Protein AF-A0AAW1DNH7-F1 (afdb_monomer_lite)

Sequence (299 aa):
MTDCNPEQDSIYITYQDCNNLYGHTMSQPSPYSDFQWLPVENFDLNSIFKDGEVGWTLNVDIDYPTHLHTLHNHFPFLPENIKINNNNKLGPHLDNRKNYIVHYTHIRQALRHGLILTKLNRILQFRQSCWLKPYIDLNTNLRTRAANDFERDLYKLYNNAVYGKTMENLRKRINLKLVSCPKKIEKLVARTEFTDRVIHAENLCAVHLAKRKILLNKPMYVGMSILDLSKVTMYSYHYEVMLPMFGHDRLTLAYIDTDSFIYKILTDDLYKDMVSVLDKLDTSNYPTDHILIQKTKKL

Foldseek 3Di:
DPPDDPVDFDKDKDKDFFDLLLLVLLQAWFFDFDKDWDDPPPDDLVPDDRQDQKWKKFFFKKAQDPVCCLVCVQPAAQFDFDQDPNDTDRDHDRGIDHRRIATSLRVVVNVVSPIDTPDTDIMIMGGIDSVSNVVSVVLVVQLVV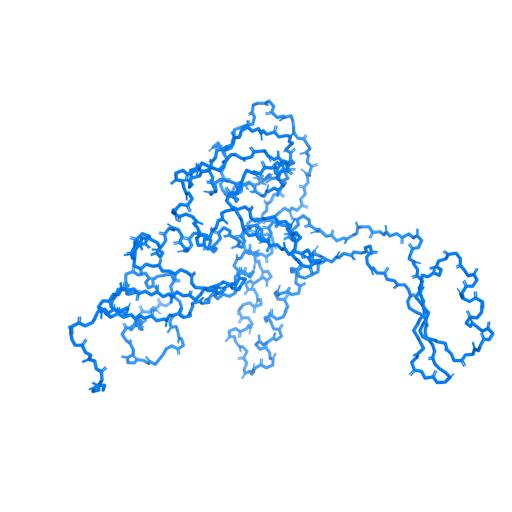DPDPVSVVVSSCVSVVLLVQLQDDQQPDWDKDKFQDPVVVVVLCPDPQFDDKDAPDPRIIITTGGDPDTDPPHNNSRSRSSLSSSVVVVCCCVPVPVCVLQHSVFWHFPDDDSRMTIIIGRDPDPQVSCCVVLVVDDCVPPDPPRPSDDPDDDD

Structure (mmCIF, N/CA/C/O backbone):
data_AF-A0AAW1DNH7-F1
#
_entry.id   AF-A0AAW1DNH7-F1
#
loop_
_atom_site.group_PDB
_atom_site.id
_atom_site.type_symbol
_atom_site.label_atom_id
_atom_site.label_alt_id
_atom_site.label_comp_id
_atom_site.label_asym_id
_atom_site.label_entity_id
_atom_site.label_seq_id
_atom_site.pdbx_PDB_ins_code
_atom_site.Cartn_x
_atom_site.Cartn_y
_atom_site.Cartn_z
_atom_site.occupancy
_atom_site.B_iso_or_equiv
_atom_site.auth_seq_id
_atom_site.auth_comp_id
_atom_site.auth_asym_id
_atom_site.auth_atom_id
_atom_site.pdbx_PDB_model_num
ATOM 1 N N . MET A 1 1 ? 36.268 -19.545 -4.758 1.00 45.72 1 MET A N 1
ATOM 2 C CA . MET A 1 1 ? 35.043 -20.149 -5.319 1.00 45.72 1 MET A CA 1
ATOM 3 C C . MET A 1 1 ? 35.486 -21.195 -6.326 1.00 45.72 1 MET A C 1
ATOM 5 O O . MET A 1 1 ? 35.918 -20.821 -7.404 1.00 45.72 1 MET A O 1
ATOM 9 N N . THR A 1 2 ? 35.511 -22.467 -5.935 1.00 46.22 2 THR A N 1
ATOM 10 C CA . THR A 1 2 ? 36.013 -23.591 -6.757 1.00 46.22 2 THR A CA 1
ATOM 11 C C . THR A 1 2 ? 34.905 -24.532 -7.238 1.00 46.22 2 THR A C 1
ATOM 13 O O . THR A 1 2 ? 35.208 -25.508 -7.907 1.00 46.22 2 THR A O 1
ATOM 16 N N . ASP A 1 3 ? 33.637 -24.194 -6.981 1.00 56.50 3 ASP A N 1
ATOM 17 C CA . ASP A 1 3 ? 32.469 -25.021 -7.323 1.00 56.50 3 ASP A CA 1
ATOM 18 C C . ASP A 1 3 ? 31.560 -24.351 -8.374 1.00 56.50 3 ASP A C 1
ATOM 20 O O . ASP A 1 3 ? 30.342 -24.505 -8.342 1.00 56.50 3 ASP A O 1
ATOM 24 N N . CYS A 1 4 ? 32.122 -23.547 -9.286 1.00 59.31 4 CYS A N 1
ATOM 25 C CA . CYS A 1 4 ? 31.358 -22.991 -10.406 1.00 59.31 4 CYS A CA 1
ATOM 26 C C . CYS A 1 4 ? 31.445 -23.957 -11.592 1.00 59.31 4 CYS A C 1
ATOM 28 O O . CYS A 1 4 ? 32.535 -24.162 -12.127 1.00 59.31 4 CYS A O 1
ATOM 30 N N . ASN A 1 5 ? 30.320 -24.564 -11.976 1.00 67.62 5 ASN A N 1
ATOM 31 C CA . ASN A 1 5 ? 30.225 -25.339 -13.208 1.00 67.62 5 ASN A CA 1
ATOM 32 C C . ASN A 1 5 ? 29.990 -24.369 -14.382 1.00 67.62 5 ASN A C 1
ATOM 34 O O . ASN A 1 5 ? 28.895 -23.819 -14.473 1.00 67.62 5 ASN A O 1
ATOM 38 N N . PRO A 1 6 ? 30.967 -24.162 -15.282 1.00 65.56 6 PRO A N 1
ATOM 39 C CA . PRO A 1 6 ? 30.852 -23.195 -16.374 1.00 65.56 6 PRO A CA 1
ATOM 40 C C . PRO A 1 6 ? 29.809 -23.573 -17.440 1.00 65.56 6 PRO A C 1
ATOM 42 O O . PRO A 1 6 ? 29.515 -22.752 -18.301 1.00 65.56 6 PRO A O 1
ATOM 45 N N . GLU A 1 7 ? 29.253 -24.790 -17.404 1.00 68.12 7 GLU A N 1
ATOM 46 C CA . GLU A 1 7 ? 28.172 -25.225 -18.303 1.00 68.12 7 GLU A CA 1
ATOM 47 C C . GLU A 1 7 ? 26.765 -24.962 -17.742 1.00 68.12 7 GLU A C 1
ATOM 49 O O . GLU A 1 7 ? 25.774 -25.215 -18.427 1.00 68.12 7 GLU A O 1
ATOM 54 N N . GLN A 1 8 ? 26.652 -24.488 -16.496 1.00 71.38 8 GLN A N 1
ATOM 55 C CA . GLN A 1 8 ? 25.372 -24.149 -15.883 1.00 71.38 8 GLN A CA 1
ATOM 56 C C . GLN A 1 8 ? 25.175 -22.639 -15.812 1.00 71.38 8 GLN A C 1
ATOM 58 O O . GLN A 1 8 ? 26.043 -21.891 -15.374 1.00 71.38 8 GLN A O 1
ATOM 63 N N . ASP A 1 9 ? 23.974 -22.233 -16.198 1.00 78.31 9 ASP A N 1
ATOM 64 C CA . ASP A 1 9 ? 23.429 -20.896 -16.030 1.00 78.31 9 ASP A CA 1
ATOM 65 C C . ASP A 1 9 ? 23.633 -20.357 -14.598 1.00 78.31 9 ASP A C 1
ATOM 67 O O . ASP A 1 9 ? 23.220 -20.979 -13.612 1.00 78.31 9 ASP A O 1
ATOM 71 N N . SER A 1 10 ? 24.240 -19.172 -14.480 1.00 86.62 10 SER A N 1
ATOM 72 C CA . SER A 1 10 ? 24.480 -18.501 -13.198 1.00 86.62 10 SER A CA 1
ATOM 73 C C . SER A 1 10 ? 23.177 -17.973 -12.591 1.00 86.62 10 SER A C 1
ATOM 75 O O . SER A 1 10 ? 22.502 -17.105 -13.148 1.00 86.62 10 SER A O 1
ATOM 77 N N . ILE A 1 11 ? 22.817 -18.481 -11.410 1.00 91.50 11 ILE A N 1
ATOM 78 C CA . ILE A 1 11 ? 21.597 -18.096 -10.692 1.00 91.50 11 ILE A CA 1
ATOM 79 C C . ILE A 1 11 ? 21.962 -17.391 -9.389 1.00 91.50 11 ILE A C 1
ATOM 81 O O . ILE A 1 11 ? 22.652 -17.944 -8.534 1.00 91.50 11 ILE A O 1
ATOM 85 N N . TYR A 1 12 ? 21.391 -16.207 -9.192 1.00 93.81 12 TYR A N 1
ATOM 86 C CA . TYR A 1 12 ? 21.502 -15.434 -7.963 1.00 93.81 12 TYR A CA 1
ATOM 87 C C . TYR A 1 12 ? 20.164 -15.387 -7.232 1.00 93.81 12 TYR A C 1
ATOM 89 O O . TYR A 1 12 ? 19.110 -15.225 -7.845 1.00 93.81 12 TYR A O 1
ATOM 97 N N . ILE A 1 13 ? 20.204 -15.482 -5.903 1.00 94.12 13 ILE A N 1
ATOM 98 C CA . ILE A 1 13 ? 19.064 -15.161 -5.041 1.00 94.12 13 ILE A CA 1
ATOM 99 C C . ILE A 1 13 ? 19.428 -13.904 -4.262 1.00 94.12 13 ILE A C 1
ATOM 101 O O . ILE A 1 13 ? 20.451 -13.870 -3.581 1.00 94.12 13 ILE A O 1
ATOM 105 N N . THR A 1 14 ? 18.606 -12.865 -4.372 1.00 92.94 14 THR A N 1
ATOM 106 C CA . THR A 1 14 ? 18.854 -11.568 -3.737 1.00 92.94 14 THR A CA 1
ATOM 107 C C . THR A 1 14 ? 17.660 -11.133 -2.899 1.00 92.94 14 THR A C 1
ATOM 109 O O . THR A 1 14 ? 16.509 -11.250 -3.323 1.00 92.94 14 THR A O 1
ATOM 112 N N . TYR A 1 15 ? 17.956 -10.647 -1.695 1.00 93.50 15 TYR A N 1
ATOM 113 C CA . TYR A 1 15 ? 17.009 -9.988 -0.804 1.00 93.50 15 TYR A CA 1
ATOM 114 C C . TYR A 1 15 ? 17.172 -8.477 -0.959 1.00 93.50 15 TYR A C 1
ATOM 116 O O . TYR A 1 15 ? 18.276 -7.955 -0.792 1.00 93.50 15 TYR A O 1
ATOM 124 N N . GLN A 1 16 ? 16.086 -7.785 -1.286 1.00 92.25 16 GLN A N 1
ATOM 125 C CA . GLN A 1 16 ? 16.071 -6.338 -1.477 1.00 92.25 16 GLN A CA 1
ATOM 126 C C . GLN A 1 16 ? 14.961 -5.728 -0.629 1.00 92.25 16 GLN A C 1
ATOM 128 O O . GLN A 1 16 ? 13.813 -6.148 -0.727 1.00 92.25 16 GLN A O 1
ATOM 133 N N . ASP A 1 17 ? 15.312 -4.741 0.190 1.00 92.00 17 ASP A N 1
ATOM 134 C CA . ASP A 1 17 ? 14.433 -4.123 1.184 1.00 92.00 17 ASP A CA 1
ATOM 135 C C . ASP A 1 17 ? 14.326 -2.619 0.934 1.00 92.00 17 ASP A C 1
ATOM 137 O O . ASP A 1 17 ? 15.329 -1.942 0.688 1.00 92.00 17 ASP A O 1
ATOM 141 N N . CYS A 1 18 ? 13.107 -2.087 0.962 1.00 89.31 18 CYS A N 1
ATOM 142 C CA . CYS A 1 18 ? 12.870 -0.670 0.767 1.00 89.31 18 CYS A CA 1
ATOM 143 C C . CYS A 1 18 ? 13.151 0.102 2.059 1.00 89.31 18 CYS A C 1
ATOM 145 O O . CYS A 1 18 ? 12.374 0.079 3.018 1.00 89.31 18 CYS A O 1
ATOM 147 N N . ASN A 1 19 ? 14.221 0.895 2.045 1.00 84.56 19 ASN A N 1
ATOM 148 C CA . ASN A 1 19 ? 14.577 1.738 3.177 1.00 84.56 19 ASN A CA 1
ATOM 149 C C . ASN A 1 19 ? 13.453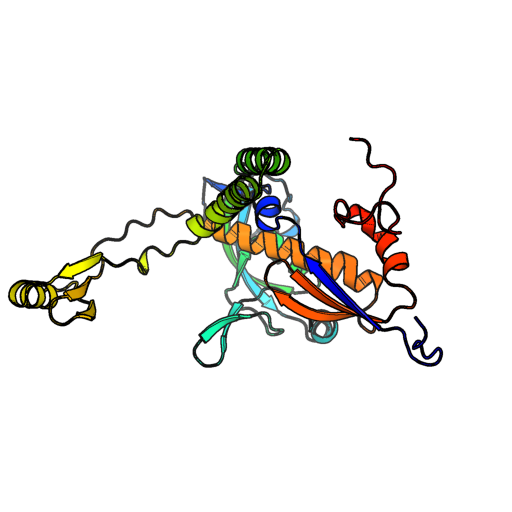 2.718 3.535 1.00 84.56 19 ASN A C 1
ATOM 151 O O . ASN A 1 19 ? 13.219 3.715 2.853 1.00 84.56 19 ASN A O 1
ATOM 155 N N . ASN A 1 20 ? 12.807 2.469 4.678 1.00 84.31 20 ASN A N 1
ATOM 156 C CA . ASN A 1 20 ? 11.779 3.339 5.250 1.00 84.31 20 ASN A CA 1
ATOM 157 C C . ASN A 1 20 ? 10.587 3.578 4.297 1.00 84.31 20 ASN A C 1
ATOM 159 O O . ASN A 1 20 ? 10.147 4.720 4.142 1.00 84.31 20 ASN A O 1
ATOM 163 N N . LEU A 1 21 ? 10.035 2.512 3.697 1.00 90.44 21 LEU A N 1
ATOM 164 C CA . LEU A 1 21 ? 8.910 2.579 2.749 1.00 90.44 21 LEU A CA 1
ATOM 165 C C . LEU A 1 21 ? 7.763 3.483 3.232 1.00 90.44 21 LEU A C 1
ATOM 167 O O . LEU A 1 21 ? 7.319 4.386 2.517 1.00 90.44 21 LEU A O 1
ATOM 171 N N . TYR A 1 22 ? 7.290 3.278 4.465 1.00 87.31 22 TYR A N 1
ATOM 172 C CA . TYR A 1 22 ? 6.206 4.088 5.023 1.00 87.31 22 TYR A CA 1
ATOM 173 C C . TYR A 1 22 ? 6.623 5.539 5.277 1.00 87.31 22 TYR A C 1
ATOM 175 O O . TYR A 1 22 ? 5.815 6.433 5.051 1.00 87.31 22 TYR A O 1
ATOM 183 N N . GLY A 1 23 ? 7.865 5.809 5.689 1.00 89.56 23 GLY A N 1
ATOM 184 C CA . GLY A 1 23 ? 8.377 7.178 5.811 1.00 89.56 23 GLY A CA 1
ATOM 185 C C . GLY A 1 23 ? 8.448 7.903 4.468 1.00 89.56 23 GLY A C 1
ATOM 186 O O . GLY A 1 23 ? 7.962 9.030 4.349 1.00 89.56 23 GLY A O 1
ATOM 187 N N . HIS A 1 24 ? 8.968 7.236 3.434 1.00 91.12 24 HIS A N 1
ATOM 188 C CA . HIS A 1 24 ? 8.950 7.760 2.069 1.00 91.12 24 HIS A CA 1
ATOM 189 C C . HIS A 1 24 ? 7.516 8.075 1.629 1.00 91.12 24 HIS A C 1
ATOM 191 O O . HIS A 1 24 ? 7.224 9.165 1.143 1.00 91.12 24 HIS A O 1
ATOM 197 N N . THR A 1 25 ? 6.599 7.146 1.882 1.00 93.00 25 THR A N 1
ATOM 198 C CA . THR A 1 25 ? 5.198 7.288 1.497 1.00 93.00 25 THR A CA 1
ATOM 199 C C . THR A 1 25 ? 4.481 8.406 2.255 1.00 93.00 25 THR A C 1
ATOM 201 O O . THR A 1 25 ? 3.753 9.192 1.661 1.00 93.00 25 THR A O 1
ATOM 204 N N . MET A 1 26 ? 4.718 8.534 3.560 1.00 94.50 26 MET A N 1
ATOM 205 C CA . MET A 1 26 ? 4.172 9.621 4.379 1.00 94.50 26 MET A CA 1
ATOM 206 C C . MET A 1 26 ? 4.743 10.991 3.998 1.00 94.50 26 MET A C 1
ATOM 208 O O . MET A 1 26 ? 4.159 12.011 4.343 1.00 94.50 26 MET A O 1
ATOM 212 N N . SER A 1 27 ? 5.859 11.044 3.271 1.00 94.44 27 SER A N 1
ATOM 213 C CA . SER A 1 27 ? 6.371 12.298 2.713 1.00 94.44 27 SER A CA 1
ATOM 214 C C . SER A 1 27 ? 5.643 12.747 1.438 1.00 94.44 27 SER A C 1
ATOM 216 O O . SER A 1 27 ? 5.883 13.862 0.977 1.00 94.44 27 SER A O 1
ATOM 218 N N . GLN A 1 28 ? 4.770 11.908 0.870 1.00 94.19 28 GLN A N 1
ATOM 219 C CA . GLN A 1 28 ? 3.955 12.229 -0.305 1.00 94.19 28 GLN A CA 1
ATOM 220 C C . GLN A 1 28 ? 2.647 12.948 0.090 1.00 94.19 28 GLN A C 1
ATOM 222 O O . GLN A 1 28 ? 2.239 12.885 1.259 1.00 94.19 28 GLN A O 1
ATOM 227 N N . PRO A 1 29 ? 1.961 13.623 -0.858 1.00 94.81 29 PRO A N 1
ATOM 228 C CA . PRO A 1 29 ? 0.686 14.274 -0.586 1.00 94.81 29 PRO A CA 1
ATOM 229 C C . PRO A 1 29 ? -0.329 13.314 0.036 1.00 94.81 29 PRO A C 1
ATOM 231 O O . PRO A 1 29 ? -0.625 12.257 -0.513 1.00 94.81 29 PRO A O 1
ATOM 234 N N . SER A 1 30 ? -0.853 13.690 1.201 1.00 94.19 30 SER A N 1
ATOM 235 C CA . SER A 1 30 ? -1.848 12.912 1.937 1.00 94.19 30 SER A CA 1
ATOM 236 C C . SER A 1 30 ? -3.112 13.740 2.180 1.00 94.19 30 SER A C 1
ATOM 238 O O . SER A 1 30 ? -3.005 14.942 2.445 1.00 94.19 30 SER A O 1
ATOM 240 N N . PRO A 1 31 ? -4.305 13.121 2.148 1.00 96.00 31 PRO A N 1
ATOM 241 C CA . PRO A 1 31 ? -5.576 13.797 2.414 1.00 96.00 31 PRO A CA 1
ATOM 242 C C . PRO A 1 31 ? -5.602 14.491 3.783 1.00 96.00 31 PRO A C 1
ATOM 244 O O . PRO A 1 31 ? -5.162 13.905 4.776 1.00 96.00 31 PRO A O 1
ATOM 247 N N . TYR A 1 32 ? -6.171 15.699 3.860 1.00 95.31 32 TYR A N 1
ATOM 248 C CA . TYR A 1 32 ? -6.332 16.423 5.130 1.00 95.31 32 TYR A CA 1
ATOM 249 C C . TYR A 1 32 ? -7.678 17.151 5.316 1.00 95.31 32 TYR A C 1
ATOM 251 O O . TYR A 1 32 ? -8.113 17.270 6.462 1.00 95.31 32 TYR A O 1
ATOM 259 N N . SER A 1 33 ? -8.366 17.605 4.258 1.00 96.31 33 SER A N 1
ATOM 260 C CA . SER A 1 33 ? -9.644 18.338 4.385 1.00 96.31 33 SER A CA 1
ATOM 261 C C . SER A 1 33 ? -10.540 18.255 3.142 1.00 96.31 33 SER A C 1
ATOM 263 O O . SER A 1 33 ? -10.191 17.618 2.149 1.00 96.31 33 SER A O 1
ATOM 265 N N . ASP A 1 34 ? -11.706 18.910 3.229 1.00 96.56 34 ASP A N 1
ATOM 266 C CA . ASP A 1 34 ? -12.630 19.214 2.125 1.00 96.56 34 ASP A CA 1
ATOM 267 C C . ASP A 1 34 ? -13.059 17.994 1.309 1.00 96.56 34 ASP A C 1
ATOM 269 O O . ASP A 1 34 ? -13.045 17.978 0.078 1.00 96.56 34 ASP A O 1
ATOM 273 N N . PHE A 1 35 ? -13.441 16.943 2.034 1.00 96.50 35 PHE A N 1
ATOM 274 C CA . PHE A 1 35 ? -13.966 15.721 1.447 1.00 96.50 35 PHE A CA 1
ATOM 275 C C . PHE A 1 35 ? -15.317 15.979 0.786 1.00 96.50 35 PHE A C 1
ATOM 277 O O . PHE A 1 35 ? -16.279 16.360 1.456 1.00 96.50 35 PHE A O 1
ATOM 284 N N . GLN A 1 36 ? -15.404 15.709 -0.511 1.00 96.19 36 GLN A N 1
ATOM 285 C CA . GLN A 1 36 ? -16.609 15.939 -1.294 1.00 96.19 36 GLN A CA 1
ATOM 286 C C . GLN A 1 36 ? -16.862 14.779 -2.256 1.00 96.19 36 GLN A C 1
ATOM 288 O O . GLN A 1 36 ? -15.973 14.349 -2.989 1.00 96.19 36 GLN A O 1
ATOM 293 N N . TRP A 1 37 ? -18.098 14.280 -2.269 1.00 96.94 37 TRP A N 1
ATOM 294 C CA . TRP A 1 37 ? -18.547 13.360 -3.311 1.00 96.94 37 TRP A CA 1
ATOM 295 C C . TRP A 1 37 ? -18.747 14.129 -4.612 1.00 96.94 37 TRP A C 1
ATOM 297 O O . TRP A 1 37 ? -19.434 15.152 -4.619 1.00 96.94 37 TRP A O 1
ATOM 307 N N . LEU A 1 38 ? -18.167 13.625 -5.697 1.00 94.38 38 LEU A N 1
ATOM 308 C CA . LEU A 1 38 ? -18.347 14.197 -7.026 1.00 94.38 38 LEU A CA 1
ATOM 309 C C . LEU A 1 38 ? -19.268 13.326 -7.889 1.00 94.38 38 LEU A C 1
ATOM 311 O O . LEU A 1 38 ? -19.274 12.099 -7.718 1.00 94.38 38 LEU A O 1
ATOM 315 N N . PRO A 1 39 ? -20.023 13.941 -8.818 1.00 93.31 39 PRO A N 1
ATOM 316 C CA . PRO A 1 39 ? -20.665 13.210 -9.903 1.00 93.31 39 PRO A CA 1
ATOM 317 C C . PRO A 1 39 ? -19.611 12.463 -10.726 1.00 93.31 39 PRO A C 1
ATOM 319 O O . PRO A 1 39 ? -18.480 12.927 -10.877 1.00 93.31 39 PRO A O 1
ATOM 322 N N . VAL A 1 40 ? -19.976 11.284 -11.228 1.00 92.25 40 VAL A N 1
ATOM 323 C CA . VAL A 1 40 ? -19.070 10.456 -12.042 1.00 92.25 40 VAL A CA 1
ATOM 324 C C . VAL A 1 40 ? -18.981 10.957 -13.479 1.00 92.25 40 VAL A C 1
ATOM 326 O O . VAL A 1 40 ? -17.994 10.696 -14.165 1.00 92.25 40 VAL A O 1
ATOM 329 N N . GLU A 1 41 ? -19.999 11.690 -13.929 1.00 85.31 41 GLU A N 1
ATOM 330 C CA . GLU A 1 41 ? -20.041 12.297 -15.247 1.00 85.31 41 GLU A CA 1
ATOM 331 C C . GLU A 1 41 ? -18.917 13.341 -15.377 1.00 85.31 41 GLU A C 1
ATOM 333 O O . GLU A 1 41 ? -18.827 14.275 -14.581 1.00 85.31 41 GLU A O 1
ATOM 338 N N . ASN A 1 42 ? -18.084 13.206 -16.415 1.00 74.19 42 ASN A N 1
ATOM 339 C CA . ASN A 1 42 ? -16.968 14.107 -16.757 1.00 74.19 42 ASN A CA 1
ATOM 340 C C . ASN A 1 42 ? -15.706 14.007 -15.882 1.00 74.19 42 ASN A C 1
ATOM 342 O O . ASN A 1 42 ? -14.836 14.873 -15.975 1.00 74.19 42 ASN A O 1
ATOM 346 N N . PHE A 1 43 ? -15.563 12.967 -15.059 1.00 86.50 43 PHE A N 1
ATOM 347 C CA . PHE A 1 43 ? -14.299 12.735 -14.364 1.00 86.50 43 PHE A CA 1
ATOM 348 C C . PHE A 1 43 ? -13.279 12.057 -15.283 1.00 86.50 43 PHE A C 1
ATOM 350 O O . PHE A 1 43 ? -13.442 10.892 -15.649 1.00 86.50 43 PHE A O 1
ATOM 357 N N . ASP A 1 44 ? -12.209 12.776 -15.619 1.00 83.81 44 ASP A N 1
ATOM 358 C CA . ASP A 1 44 ? -11.068 12.227 -16.347 1.00 83.81 44 ASP A CA 1
ATOM 359 C C . ASP A 1 44 ? -9.898 11.951 -15.393 1.00 83.81 44 ASP A C 1
ATOM 361 O O . ASP A 1 44 ? -9.352 12.842 -14.743 1.00 83.81 44 ASP A O 1
ATOM 365 N N . LEU A 1 45 ? -9.493 10.683 -15.323 1.00 82.75 45 LEU A N 1
ATOM 366 C CA . LEU A 1 45 ? -8.345 10.246 -14.531 1.00 82.75 45 LEU A CA 1
ATOM 367 C C . LEU A 1 45 ? -7.006 10.729 -15.098 1.00 82.75 45 LEU A C 1
ATOM 369 O O . LEU A 1 45 ? -6.030 10.838 -14.349 1.00 82.75 45 LEU A O 1
ATOM 373 N N . ASN A 1 46 ? -6.942 10.992 -16.403 1.00 78.75 46 ASN A N 1
ATOM 374 C CA . ASN A 1 46 ? -5.706 11.348 -17.093 1.00 78.75 46 ASN A CA 1
ATOM 375 C C . ASN A 1 46 ? -5.355 12.830 -16.942 1.00 78.75 46 ASN A C 1
ATOM 377 O O . ASN A 1 46 ? -4.174 13.173 -16.954 1.00 78.75 46 ASN A O 1
ATOM 381 N N . SER A 1 47 ? -6.342 13.699 -16.715 1.00 73.94 47 SER A N 1
ATOM 382 C CA . SER A 1 47 ? -6.136 15.137 -16.505 1.00 73.94 47 SER A CA 1
ATOM 383 C C . SER A 1 47 ? -5.623 15.499 -15.102 1.00 73.94 47 SER A C 1
ATOM 385 O O . SER A 1 47 ? -5.492 16.675 -14.768 1.00 73.94 47 SER A O 1
ATOM 387 N N . ILE A 1 48 ? -5.356 14.508 -14.247 1.00 78.94 48 ILE A N 1
ATOM 388 C CA . ILE A 1 48 ? -4.995 14.713 -12.842 1.00 78.94 48 ILE A CA 1
ATOM 389 C C . ILE A 1 48 ? -3.481 14.891 -12.667 1.00 78.94 48 ILE A C 1
ATOM 391 O O . ILE A 1 48 ? -2.684 13.985 -12.938 1.00 78.94 48 ILE A O 1
ATOM 395 N N . PHE A 1 49 ? -3.074 16.019 -12.087 1.00 72.69 49 PHE A N 1
ATOM 396 C CA . PHE A 1 49 ? -1.687 16.260 -11.685 1.00 72.69 49 PHE A CA 1
ATOM 397 C C . PHE A 1 49 ? -1.317 15.463 -10.427 1.00 72.69 49 PHE A C 1
ATOM 399 O O . PHE A 1 49 ? -2.066 15.429 -9.453 1.00 72.69 49 PHE A O 1
ATOM 406 N N . LYS A 1 50 ? -0.142 14.816 -10.442 1.00 65.31 50 LYS A N 1
ATOM 407 C CA . LYS A 1 50 ? 0.334 13.980 -9.323 1.00 65.31 50 LYS A CA 1
ATOM 408 C C . LYS A 1 50 ? 0.542 14.801 -8.045 1.00 65.31 50 LYS A C 1
ATOM 410 O O . LYS A 1 50 ? 0.152 14.337 -6.981 1.00 65.31 50 LYS A O 1
ATOM 415 N N . ASP A 1 51 ? 1.054 16.021 -8.190 1.00 68.31 51 ASP A N 1
ATOM 416 C CA . ASP A 1 51 ? 1.382 16.936 -7.087 1.00 68.31 51 ASP A CA 1
ATOM 417 C C . ASP A 1 51 ? 0.344 18.061 -6.931 1.00 68.31 51 ASP A C 1
ATOM 419 O O . ASP A 1 51 ? 0.636 19.136 -6.410 1.00 68.31 51 ASP A O 1
ATOM 423 N N . GLY A 1 52 ? -0.878 17.830 -7.421 1.00 83.19 52 GLY A N 1
ATOM 424 C CA . GLY A 1 52 ? -1.981 18.767 -7.245 1.00 83.19 52 GLY A CA 1
ATOM 425 C C . GLY A 1 52 ? -2.429 18.858 -5.784 1.00 83.19 52 GLY A C 1
ATOM 426 O O . GLY A 1 52 ? -2.347 17.892 -5.024 1.00 83.19 52 GLY A O 1
ATOM 427 N N . GLU A 1 53 ? -2.992 20.008 -5.410 1.00 92.19 53 GLU A N 1
ATOM 428 C CA . GLU A 1 53 ? -3.570 20.240 -4.075 1.00 92.19 53 GLU A CA 1
ATOM 429 C C . GLU A 1 53 ? -4.838 19.411 -3.803 1.00 92.19 53 GLU A C 1
ATOM 431 O O . GLU A 1 53 ? -5.374 19.412 -2.692 1.00 92.19 53 GLU A O 1
ATOM 436 N N . VAL A 1 54 ? -5.340 18.724 -4.830 1.00 93.56 54 VAL A N 1
ATOM 437 C CA . VAL A 1 54 ? -6.553 17.914 -4.814 1.00 93.56 54 VAL A CA 1
ATOM 438 C C . VAL A 1 54 ? -6.188 16.473 -5.153 1.00 93.56 54 VAL A C 1
ATOM 440 O O . VAL A 1 54 ? -5.412 16.228 -6.075 1.00 93.56 54 VAL A O 1
ATOM 443 N N . GLY A 1 55 ? -6.746 15.536 -4.392 1.00 94.44 55 GLY A N 1
ATOM 444 C CA . GLY A 1 55 ? -6.627 14.099 -4.604 1.00 94.44 55 GLY A CA 1
ATOM 445 C C . GLY A 1 55 ? -7.994 13.419 -4.591 1.00 94.44 55 GLY A C 1
ATOM 446 O O . GLY A 1 55 ? -9.012 14.031 -4.252 1.00 94.44 55 GLY A O 1
ATOM 447 N N . TRP A 1 56 ? -8.017 12.139 -4.975 1.00 95.69 56 TRP A N 1
ATOM 448 C CA . TRP A 1 56 ? -9.252 11.362 -5.077 1.00 95.69 56 TRP A CA 1
ATOM 449 C C . TRP A 1 56 ? -9.103 9.932 -4.555 1.00 95.69 56 TRP A C 1
ATOM 451 O O . TRP A 1 56 ? -8.090 9.256 -4.756 1.00 95.69 56 TRP A O 1
ATOM 461 N N . THR A 1 57 ? -10.170 9.439 -3.936 1.00 96.75 57 THR A N 1
ATOM 462 C CA . THR A 1 57 ? -10.411 8.018 -3.692 1.00 96.75 57 THR A CA 1
ATOM 463 C C . THR A 1 57 ? -11.556 7.571 -4.584 1.00 96.75 57 THR A C 1
ATOM 465 O O . THR A 1 57 ? -12.627 8.179 -4.584 1.00 96.75 57 THR A O 1
ATOM 468 N N . LEU A 1 58 ? -11.339 6.504 -5.344 1.00 96.94 58 LEU A N 1
ATOM 469 C CA . LEU A 1 58 ? -12.286 6.025 -6.342 1.00 96.94 58 LEU A CA 1
ATOM 470 C C . LEU A 1 58 ? -12.842 4.670 -5.931 1.00 96.94 58 LEU A C 1
ATOM 472 O O . LEU A 1 58 ? -12.118 3.843 -5.388 1.00 96.94 58 LEU A O 1
ATOM 476 N N . ASN A 1 59 ? -14.114 4.443 -6.231 1.00 97.81 59 ASN A N 1
ATOM 477 C CA . ASN A 1 59 ? -14.723 3.121 -6.260 1.00 97.81 59 ASN A CA 1
ATOM 478 C C . ASN A 1 59 ? -14.898 2.723 -7.731 1.00 97.81 59 ASN A C 1
ATOM 480 O O . ASN A 1 59 ? -15.621 3.412 -8.453 1.00 97.81 59 ASN A O 1
ATOM 484 N N . VAL A 1 60 ? -14.248 1.645 -8.169 1.00 97.31 60 VAL A N 1
ATOM 485 C CA . VAL A 1 60 ? -14.122 1.267 -9.585 1.00 97.31 60 VAL A CA 1
ATOM 486 C C . VAL A 1 60 ? -14.355 -0.223 -9.833 1.00 97.31 60 VAL A C 1
ATOM 488 O O . VAL A 1 60 ? -14.127 -1.055 -8.956 1.00 97.31 60 VAL A O 1
ATOM 491 N N . ASP A 1 61 ? -14.757 -0.557 -11.058 1.00 98.06 61 ASP A N 1
ATOM 492 C CA . ASP A 1 61 ? -14.682 -1.913 -11.597 1.00 98.06 61 ASP A CA 1
ATOM 493 C C . ASP A 1 61 ? -13.553 -1.984 -12.628 1.00 98.06 61 ASP A C 1
ATOM 495 O O . ASP A 1 61 ? -13.516 -1.190 -13.575 1.00 98.06 61 ASP A O 1
ATOM 499 N N . ILE A 1 62 ? -12.667 -2.964 -12.476 1.00 98.12 62 ILE A N 1
ATOM 500 C CA . ILE A 1 62 ? -11.476 -3.142 -13.308 1.00 98.12 62 ILE A CA 1
ATOM 501 C C . ILE A 1 62 ? -11.520 -4.516 -13.965 1.00 98.12 62 ILE A C 1
ATOM 503 O O . ILE A 1 62 ? -11.752 -5.518 -13.289 1.00 98.12 62 ILE A O 1
ATOM 507 N N . ASP A 1 63 ? -11.291 -4.546 -15.270 1.00 98.38 63 ASP A N 1
ATOM 508 C CA . ASP A 1 63 ? -11.014 -5.770 -16.011 1.00 98.38 63 ASP A CA 1
ATOM 509 C C . ASP A 1 63 ? -9.505 -6.031 -16.008 1.00 98.38 63 ASP A C 1
ATOM 511 O O . ASP A 1 63 ? -8.701 -5.098 -16.138 1.00 98.38 63 ASP A O 1
ATOM 515 N N . TYR A 1 64 ? -9.138 -7.294 -15.806 1.00 98.38 64 TYR A N 1
ATOM 516 C CA . TYR A 1 64 ? -7.769 -7.783 -15.771 1.00 98.38 64 TYR A CA 1
ATOM 517 C C . TYR A 1 64 ? -7.537 -8.653 -17.014 1.00 98.38 64 TYR A C 1
ATOM 519 O O . TYR A 1 64 ? -7.886 -9.834 -17.028 1.00 98.38 64 TYR A O 1
ATOM 527 N N . PRO A 1 65 ? -6.968 -8.090 -18.092 1.00 98.31 65 PRO A N 1
ATOM 528 C CA . PRO A 1 65 ? -6.833 -8.817 -19.344 1.00 98.31 65 PRO A CA 1
ATOM 529 C C . PRO A 1 65 ? -5.972 -10.077 -19.219 1.00 98.31 65 PRO A C 1
ATOM 531 O O . PRO A 1 65 ? -4.846 -10.033 -18.720 1.00 98.31 65 PRO A O 1
ATOM 534 N N . THR A 1 66 ? -6.446 -11.186 -19.793 1.00 97.81 66 THR A N 1
ATOM 535 C CA . THR A 1 66 ? -5.755 -12.486 -19.734 1.00 97.81 66 THR A CA 1
ATOM 536 C C . THR A 1 66 ? -4.344 -12.448 -20.323 1.00 97.81 66 THR A C 1
ATOM 538 O O . THR A 1 66 ? -3.457 -13.144 -19.840 1.00 97.81 66 THR A O 1
ATOM 541 N N . HIS A 1 67 ? -4.093 -11.600 -21.324 1.00 97.44 67 HIS A N 1
ATOM 542 C CA . HIS A 1 67 ? -2.760 -11.460 -21.920 1.00 97.44 67 HIS A CA 1
ATOM 543 C C . HIS A 1 67 ? -1.713 -10.883 -20.946 1.00 97.44 67 HIS A C 1
ATOM 545 O O . HIS A 1 67 ? -0.520 -11.072 -21.163 1.00 97.44 67 HIS A O 1
ATOM 551 N N . LEU A 1 68 ? -2.137 -10.219 -19.861 1.00 97.50 68 LEU A N 1
ATOM 552 C CA . LEU A 1 68 ? -1.247 -9.717 -18.808 1.00 97.50 68 LEU A CA 1
ATOM 553 C C . LEU A 1 68 ? -0.948 -10.764 -17.733 1.00 97.50 68 LEU A C 1
ATOM 555 O O . LEU A 1 68 ? -0.062 -10.544 -16.914 1.00 97.50 68 LEU A O 1
ATOM 559 N N . HIS A 1 69 ? -1.665 -11.892 -17.707 1.00 96.94 69 HIS A N 1
ATOM 560 C CA . HIS A 1 69 ? -1.544 -12.873 -16.626 1.00 96.94 69 HIS A CA 1
ATOM 561 C C . HIS A 1 69 ? -0.135 -13.431 -16.509 1.00 96.94 69 HIS A C 1
ATOM 563 O O . HIS A 1 69 ? 0.358 -13.565 -15.397 1.00 96.94 69 HIS A O 1
ATOM 569 N N . THR A 1 70 ? 0.519 -13.710 -17.638 1.00 95.00 70 THR A N 1
ATOM 570 C CA . THR A 1 70 ? 1.918 -14.142 -17.641 1.00 95.00 70 THR A CA 1
ATOM 571 C C . THR A 1 70 ? 2.797 -13.052 -17.045 1.00 95.00 70 THR A C 1
ATOM 573 O O . THR A 1 70 ? 3.441 -13.291 -16.039 1.00 95.00 70 THR A O 1
ATOM 576 N N . LEU A 1 71 ? 2.735 -11.829 -17.583 1.00 95.56 71 LEU A N 1
ATOM 577 C CA . LEU A 1 71 ? 3.580 -10.715 -17.145 1.00 95.56 71 LEU A CA 1
ATOM 578 C C . LEU A 1 71 ? 3.389 -10.355 -15.662 1.00 95.56 71 LEU A C 1
ATOM 580 O O . LEU A 1 71 ? 4.327 -9.910 -15.003 1.00 95.56 71 LEU A O 1
ATOM 584 N N . HIS A 1 72 ? 2.169 -10.499 -15.145 1.00 96.69 72 HIS A N 1
ATOM 585 C CA . HIS A 1 72 ? 1.811 -10.078 -13.797 1.00 96.69 72 HIS A CA 1
ATOM 586 C C . HIS A 1 72 ? 1.679 -11.221 -12.785 1.00 96.69 72 HIS A C 1
ATOM 588 O O . HIS A 1 72 ? 1.337 -10.954 -11.635 1.00 96.69 72 HIS A O 1
ATOM 594 N N . ASN A 1 73 ? 1.947 -12.473 -13.164 1.00 93.81 73 ASN A N 1
ATOM 595 C CA . ASN A 1 73 ? 1.744 -13.655 -12.313 1.00 93.81 73 ASN A CA 1
ATOM 596 C C . ASN A 1 73 ? 2.431 -13.555 -10.941 1.00 93.81 73 ASN A C 1
ATOM 598 O O . ASN A 1 73 ? 1.891 -14.008 -9.934 1.00 93.81 73 ASN A O 1
ATOM 602 N N . HIS A 1 74 ? 3.609 -12.943 -10.915 1.00 92.88 74 HIS A N 1
ATOM 603 C CA . HIS A 1 74 ? 4.471 -12.811 -9.758 1.00 92.88 74 HIS A CA 1
ATOM 604 C C . HIS A 1 74 ? 3.994 -11.728 -8.793 1.00 92.88 74 HIS A C 1
ATOM 606 O O . HIS A 1 74 ? 4.112 -11.892 -7.579 1.00 92.88 74 HIS A O 1
ATOM 612 N N . PHE A 1 75 ? 3.450 -10.625 -9.315 1.00 95.81 75 PHE A N 1
ATOM 613 C CA . PHE A 1 75 ? 3.030 -9.504 -8.484 1.00 95.81 75 PHE A CA 1
ATOM 614 C C . PHE A 1 75 ? 1.771 -8.788 -9.006 1.00 95.81 75 PHE A C 1
ATOM 616 O O . PHE A 1 75 ? 1.829 -7.614 -9.359 1.00 95.81 75 PHE A O 1
ATOM 623 N N . PRO A 1 76 ? 0.596 -9.447 -9.029 1.00 96.88 76 PRO A N 1
ATOM 624 C CA . PRO A 1 76 ? -0.614 -8.839 -9.578 1.00 96.88 76 PRO A CA 1
ATOM 625 C C . PRO A 1 76 ? -0.999 -7.518 -8.894 1.00 96.88 76 PRO A C 1
ATOM 627 O O . PRO A 1 76 ? -0.943 -7.405 -7.668 1.00 96.88 76 PRO A O 1
ATOM 630 N N . PHE A 1 77 ? -1.453 -6.539 -9.683 1.00 97.56 77 PHE A N 1
ATOM 631 C CA . PHE A 1 77 ? -1.976 -5.254 -9.201 1.00 97.56 77 PHE A CA 1
ATOM 632 C C . PHE A 1 77 ? -3.267 -5.373 -8.372 1.00 97.56 77 PHE A C 1
ATOM 634 O O . PHE A 1 77 ? -4.022 -6.339 -8.488 1.00 97.56 77 PHE A O 1
ATOM 641 N N . LEU A 1 78 ? -3.557 -4.326 -7.587 1.00 96.94 78 LEU A N 1
ATOM 642 C CA . LEU A 1 78 ? -4.826 -4.118 -6.869 1.00 96.94 78 LEU A CA 1
ATOM 643 C C . LEU A 1 78 ? -5.228 -5.295 -5.949 1.00 96.94 78 LEU A C 1
ATOM 645 O O . LEU A 1 78 ? -6.281 -5.893 -6.157 1.00 96.94 78 LEU A O 1
ATOM 649 N N . PRO A 1 79 ? -4.414 -5.687 -4.954 1.00 95.75 79 PRO A N 1
ATOM 650 C CA . PRO A 1 79 ? -4.743 -6.808 -4.074 1.00 95.75 79 PRO A CA 1
ATOM 651 C C . PRO A 1 79 ? -5.996 -6.522 -3.233 1.00 95.75 79 PRO A C 1
ATOM 653 O O . PRO A 1 79 ? -6.189 -5.399 -2.764 1.00 95.75 79 PRO A O 1
ATOM 656 N N . GLU A 1 80 ? -6.811 -7.544 -2.975 1.00 94.12 80 GLU A N 1
ATOM 657 C CA . GLU A 1 80 ? -8.022 -7.434 -2.151 1.00 94.12 80 GLU A CA 1
ATOM 658 C C . GLU A 1 80 ? -8.032 -8.437 -0.994 1.00 94.12 80 GLU A C 1
ATOM 660 O O . GLU A 1 80 ? -7.115 -9.242 -0.826 1.00 94.12 80 GLU A O 1
ATOM 665 N N . ASN A 1 81 ? -9.023 -8.329 -0.109 1.00 92.12 81 ASN A N 1
ATOM 666 C CA . ASN A 1 81 ? -9.119 -9.217 1.040 1.00 92.12 81 ASN A CA 1
ATOM 667 C C . ASN A 1 81 ? -9.746 -10.555 0.624 1.00 92.12 81 ASN A C 1
ATOM 669 O O . ASN A 1 81 ? -10.953 -10.633 0.406 1.00 92.12 81 ASN A O 1
ATOM 673 N N . ILE A 1 82 ? -8.919 -11.593 0.545 1.00 91.44 82 ILE A N 1
ATOM 674 C CA . ILE A 1 82 ? -9.283 -12.941 0.119 1.00 91.44 82 ILE A CA 1
ATOM 675 C C . ILE A 1 82 ? -9.316 -13.860 1.342 1.00 91.44 82 ILE A C 1
ATOM 677 O O . ILE A 1 82 ? -8.449 -13.812 2.220 1.00 91.44 82 ILE A O 1
ATOM 681 N N . LYS A 1 83 ? -10.316 -14.741 1.400 1.00 91.00 83 LYS A N 1
ATOM 682 C CA . LYS A 1 83 ? -10.433 -15.746 2.459 1.00 91.00 83 LYS A CA 1
ATOM 683 C C . LYS A 1 83 ? -9.616 -16.989 2.099 1.00 91.00 83 LYS A C 1
ATOM 685 O O . LYS A 1 83 ? -9.985 -17.732 1.197 1.00 91.00 83 LYS A O 1
ATOM 690 N N . ILE A 1 84 ? -8.548 -17.249 2.850 1.00 88.00 84 ILE A N 1
ATOM 691 C CA . ILE A 1 84 ? -7.679 -18.425 2.705 1.00 88.00 84 ILE A CA 1
ATOM 692 C C . ILE A 1 84 ? -7.692 -19.196 4.027 1.00 88.00 84 ILE A C 1
ATOM 694 O O . ILE A 1 84 ? -7.296 -18.657 5.060 1.00 88.00 84 ILE A O 1
ATOM 698 N N . ASN A 1 85 ? -8.137 -20.457 4.017 1.00 85.69 85 ASN A N 1
ATOM 699 C CA . ASN A 1 85 ? -8.154 -21.341 5.195 1.00 85.69 85 ASN A CA 1
ATOM 700 C C . ASN A 1 85 ? -8.742 -20.663 6.453 1.00 85.69 85 ASN A C 1
ATOM 702 O O . ASN A 1 85 ? -8.108 -20.616 7.504 1.00 85.69 85 ASN A O 1
ATOM 706 N N . ASN A 1 86 ? -9.942 -20.084 6.319 1.00 88.31 86 ASN A N 1
ATOM 707 C CA . ASN A 1 86 ? -10.660 -19.299 7.340 1.00 88.31 86 ASN A CA 1
ATOM 708 C C . ASN A 1 86 ? -10.032 -17.969 7.780 1.00 88.31 86 ASN A C 1
ATOM 710 O O . ASN A 1 86 ? -10.648 -17.256 8.571 1.00 88.31 86 ASN A O 1
ATOM 714 N N . ASN A 1 87 ? -8.887 -17.580 7.226 1.00 87.88 87 ASN A N 1
ATOM 715 C CA . ASN A 1 87 ? -8.263 -16.296 7.501 1.00 87.88 87 ASN A CA 1
ATOM 716 C C . ASN A 1 87 ? -8.458 -15.335 6.332 1.00 87.88 87 ASN A C 1
ATOM 718 O O . ASN A 1 87 ? -8.232 -15.673 5.175 1.00 87.88 87 ASN A O 1
ATOM 722 N N . ASN A 1 88 ? -8.851 -14.114 6.662 1.00 89.25 88 ASN A N 1
ATOM 723 C CA . ASN A 1 88 ? -8.910 -13.008 5.721 1.00 89.25 88 ASN A CA 1
ATOM 724 C C . ASN A 1 88 ? -7.491 -12.457 5.536 1.00 89.25 88 ASN A C 1
ATOM 726 O O . ASN A 1 88 ? -6.891 -11.982 6.504 1.00 89.25 88 ASN A O 1
ATOM 730 N N . LYS A 1 89 ? -6.950 -12.546 4.321 1.00 89.06 89 LYS A N 1
ATOM 731 C CA . LYS A 1 89 ? -5.617 -12.052 3.963 1.00 89.06 89 LYS A CA 1
ATOM 732 C C . LYS A 1 89 ? -5.728 -11.065 2.811 1.00 89.06 89 LYS A C 1
ATOM 734 O O . LYS A 1 89 ? -6.504 -11.274 1.890 1.00 89.06 89 LYS A O 1
ATOM 739 N N . LEU A 1 90 ? -4.929 -10.003 2.850 1.00 90.06 90 LEU A N 1
ATOM 740 C CA . LEU A 1 90 ? -4.753 -9.146 1.682 1.00 90.06 90 LEU A CA 1
ATOM 741 C C . LEU A 1 90 ? -3.889 -9.911 0.674 1.00 90.06 90 LEU A C 1
ATOM 743 O O . LEU A 1 90 ? -2.731 -10.195 0.971 1.00 90.06 90 LEU A O 1
ATOM 747 N N . GLY A 1 91 ? -4.468 -10.293 -0.460 1.00 91.06 91 GLY A N 1
ATOM 748 C CA . GLY A 1 91 ? -3.821 -11.145 -1.450 1.00 91.06 91 GLY A CA 1
ATOM 749 C C . GLY A 1 91 ? -3.945 -10.569 -2.860 1.00 91.06 91 GLY A C 1
ATOM 750 O O . GLY A 1 91 ? -5.020 -10.088 -3.228 1.00 91.06 91 GLY A O 1
ATOM 751 N N . PRO A 1 92 ? -2.868 -10.589 -3.660 1.00 92.94 92 PRO A N 1
ATOM 752 C CA . PRO A 1 92 ? -2.960 -10.297 -5.080 1.00 92.94 92 PRO A CA 1
ATOM 753 C C . PRO A 1 92 ? -3.541 -11.503 -5.832 1.00 92.94 92 PRO A C 1
ATOM 755 O O . PRO A 1 92 ? -3.304 -12.654 -5.471 1.00 92.94 92 PRO A O 1
ATOM 758 N N . HIS A 1 93 ? -4.301 -11.233 -6.888 1.00 94.25 93 HIS A N 1
ATOM 759 C CA . HIS A 1 93 ? -4.828 -12.239 -7.813 1.00 94.25 93 HIS A CA 1
ATOM 760 C C . HIS A 1 93 ? -5.095 -11.598 -9.182 1.00 94.25 93 HIS A C 1
ATOM 762 O O . HIS A 1 93 ? -5.125 -10.368 -9.303 1.00 94.25 93 HIS A O 1
ATOM 768 N N . LEU A 1 94 ? -5.278 -12.428 -10.207 1.00 96.88 94 LEU A N 1
ATOM 769 C CA . LEU A 1 94 ? -5.392 -12.012 -11.609 1.00 96.88 94 LEU A CA 1
ATOM 770 C C . LEU A 1 94 ? -6.844 -11.851 -12.094 1.00 96.88 94 LEU A C 1
ATOM 772 O O . LEU A 1 94 ? -7.059 -11.623 -13.274 1.00 96.88 94 LEU A O 1
ATOM 776 N N . ASP A 1 95 ? -7.847 -11.968 -11.219 1.00 96.44 95 ASP A N 1
ATOM 777 C CA . ASP A 1 95 ? -9.249 -11.824 -11.640 1.00 96.44 95 ASP A CA 1
ATOM 778 C C . ASP A 1 95 ? -9.684 -10.356 -11.761 1.00 96.44 95 ASP A C 1
ATOM 780 O O . ASP A 1 95 ? -9.002 -9.421 -11.344 1.00 96.44 95 ASP A O 1
ATOM 784 N N . ASN A 1 96 ? -10.889 -10.134 -12.270 1.00 97.81 96 ASN A N 1
ATOM 785 C CA . ASN A 1 96 ? -11.477 -8.800 -12.328 1.00 97.81 96 ASN A CA 1
ATOM 786 C C . ASN A 1 96 ? -11.771 -8.242 -10.931 1.00 97.81 96 ASN A C 1
ATOM 788 O O . ASN A 1 96 ? -12.078 -8.981 -9.997 1.00 97.81 96 ASN A O 1
ATOM 792 N N . ARG A 1 97 ? -11.734 -6.913 -10.796 1.00 97.44 97 ARG A N 1
ATOM 793 C CA . ARG A 1 97 ? -12.104 -6.218 -9.558 1.00 97.44 97 ARG A CA 1
ATOM 794 C C . ARG A 1 97 ? -13.481 -5.590 -9.688 1.00 97.44 97 ARG A C 1
ATOM 796 O O . ARG A 1 97 ? -13.792 -4.956 -10.698 1.00 97.44 97 ARG A O 1
ATOM 803 N N . LYS A 1 98 ? -14.301 -5.730 -8.648 1.00 97.12 98 LYS A N 1
ATOM 804 C CA . LYS A 1 98 ? -15.642 -5.140 -8.561 1.00 97.12 98 LYS A CA 1
ATOM 805 C C . LYS A 1 98 ? -15.768 -4.293 -7.309 1.00 97.12 98 LYS A C 1
ATOM 807 O O . LYS A 1 98 ? -15.417 -4.740 -6.224 1.00 97.12 98 LYS A O 1
ATOM 812 N N . ASN A 1 99 ? -16.320 -3.092 -7.456 1.00 97.06 99 ASN A N 1
ATOM 813 C CA . ASN A 1 99 ? -16.467 -2.126 -6.367 1.00 97.06 99 ASN A CA 1
ATOM 814 C C . ASN A 1 99 ? -15.166 -1.855 -5.575 1.00 97.06 99 ASN A C 1
ATOM 816 O O . ASN A 1 99 ? -15.190 -1.686 -4.352 1.00 97.06 99 ASN A O 1
ATOM 820 N N . TYR A 1 100 ? -14.021 -1.854 -6.257 1.00 97.56 100 TYR A N 1
ATOM 821 C CA . TYR A 1 100 ? -12.709 -1.743 -5.632 1.00 97.56 100 TYR A CA 1
ATOM 822 C C . TYR A 1 100 ? -12.428 -0.294 -5.231 1.00 97.56 100 TYR A C 1
ATOM 824 O O . TYR A 1 100 ? -12.540 0.617 -6.052 1.00 97.56 100 TYR A O 1
ATOM 832 N N . ILE A 1 101 ? -12.073 -0.080 -3.962 1.00 97.50 101 ILE A N 1
ATOM 833 C CA . ILE A 1 101 ? -11.795 1.248 -3.402 1.00 97.50 101 ILE A CA 1
ATOM 834 C C . ILE A 1 101 ? -10.288 1.499 -3.433 1.00 97.50 101 ILE A C 1
ATOM 836 O O . ILE A 1 101 ? -9.527 0.738 -2.839 1.00 97.50 101 ILE A O 1
ATOM 840 N N . VAL A 1 102 ? -9.860 2.569 -4.103 1.00 97.44 102 VAL A N 1
ATOM 841 C CA . VAL A 1 102 ? -8.444 2.798 -4.420 1.00 97.44 102 VAL A CA 1
ATOM 842 C C . VAL A 1 102 ? -8.069 4.272 -4.453 1.00 97.44 102 VAL A C 1
ATOM 844 O O . VAL A 1 102 ? -8.853 5.124 -4.877 1.00 97.44 102 VAL A O 1
ATOM 847 N N . HIS A 1 103 ? -6.849 4.580 -4.022 1.00 97.00 103 HIS A N 1
ATOM 848 C CA . HIS A 1 103 ? -6.249 5.897 -4.208 1.00 97.00 103 HIS A CA 1
ATOM 849 C C . HIS A 1 103 ? -5.951 6.172 -5.693 1.00 97.00 103 HIS A C 1
ATOM 851 O O . HIS A 1 103 ? -5.421 5.305 -6.393 1.00 97.00 103 HIS A O 1
ATOM 857 N N . TYR A 1 104 ? -6.234 7.388 -6.178 1.00 95.38 104 TYR A N 1
ATOM 858 C CA . TYR A 1 104 ? -6.121 7.733 -7.605 1.00 95.38 104 TYR A CA 1
ATOM 859 C C . TYR A 1 104 ? -4.740 7.425 -8.216 1.00 95.38 104 TYR A C 1
ATOM 861 O O . TYR A 1 104 ? -4.655 6.962 -9.351 1.00 95.38 104 TYR A O 1
ATOM 869 N N . THR A 1 105 ? -3.652 7.610 -7.460 1.00 94.81 105 THR A N 1
ATOM 870 C CA . THR A 1 105 ? -2.287 7.291 -7.918 1.00 94.81 105 THR A CA 1
ATOM 871 C C . THR A 1 105 ? -2.100 5.801 -8.213 1.00 94.81 105 THR A C 1
ATOM 873 O O . THR A 1 105 ? -1.469 5.449 -9.207 1.00 94.81 105 THR A O 1
ATOM 876 N N . HIS A 1 106 ? -2.663 4.927 -7.374 1.00 96.00 106 HIS A N 1
ATOM 877 C CA . HIS A 1 106 ? -2.494 3.480 -7.497 1.00 96.00 106 HIS A CA 1
ATOM 878 C C . HIS A 1 106 ? -3.285 2.926 -8.680 1.00 96.00 106 HIS A C 1
ATOM 880 O O . HIS A 1 106 ? -2.744 2.161 -9.476 1.00 96.00 106 HIS A O 1
ATOM 886 N N . ILE A 1 107 ? -4.521 3.392 -8.879 1.00 96.12 107 ILE A N 1
ATOM 887 C CA . ILE A 1 107 ? -5.277 3.012 -10.075 1.00 96.12 107 ILE A CA 1
ATOM 888 C C . ILE A 1 107 ? -4.617 3.534 -11.352 1.00 96.12 107 ILE A C 1
ATOM 890 O O . ILE A 1 107 ? -4.491 2.780 -12.307 1.00 96.12 107 ILE A O 1
ATOM 894 N N . ARG A 1 108 ? -4.098 4.769 -11.368 1.00 94.88 108 ARG A N 1
ATOM 895 C CA . ARG A 1 108 ? -3.357 5.288 -12.529 1.00 94.88 108 ARG A CA 1
ATOM 896 C C . ARG A 1 108 ? -2.169 4.409 -12.905 1.00 94.88 108 ARG A C 1
ATOM 898 O O . ARG A 1 108 ? -1.924 4.204 -14.089 1.00 94.88 108 ARG A O 1
ATOM 905 N N . GLN A 1 109 ? -1.427 3.913 -11.917 1.00 96.06 109 GLN A N 1
ATOM 906 C CA . GLN A 1 109 ? -0.327 2.987 -12.168 1.00 96.06 109 GLN A CA 1
ATOM 907 C C . GLN A 1 109 ? -0.845 1.675 -12.765 1.00 96.06 109 GLN A C 1
ATOM 909 O O . GLN A 1 109 ? -0.353 1.259 -13.807 1.00 96.06 109 GLN A O 1
ATOM 914 N N . ALA A 1 110 ? -1.880 1.072 -12.179 1.00 97.38 110 ALA A N 1
ATOM 915 C CA . ALA A 1 110 ? -2.468 -0.157 -12.705 1.00 97.38 110 ALA A CA 1
ATOM 916 C C . ALA A 1 110 ? -2.957 -0.004 -14.163 1.00 97.38 110 ALA A C 1
ATOM 918 O O . ALA A 1 110 ? -2.678 -0.863 -14.996 1.00 97.38 110 ALA A O 1
ATOM 919 N N . LEU A 1 111 ? -3.609 1.118 -14.499 1.00 96.69 111 LEU A N 1
ATOM 920 C CA . LEU A 1 111 ? -4.045 1.418 -15.870 1.00 96.69 111 LEU A CA 1
ATOM 921 C C . LEU A 1 111 ? -2.862 1.613 -16.832 1.00 96.69 111 LEU A C 1
ATOM 923 O O . LEU A 1 111 ? -2.900 1.128 -17.958 1.00 96.69 111 LEU A O 1
ATOM 927 N N . ARG A 1 112 ? -1.777 2.267 -16.388 1.00 95.94 112 ARG A N 1
ATOM 928 C CA . ARG A 1 112 ? -0.532 2.385 -17.176 1.00 95.94 112 ARG A CA 1
ATOM 929 C C . ARG A 1 112 ? 0.103 1.025 -17.485 1.00 95.94 112 ARG A C 1
ATOM 931 O O . ARG A 1 112 ? 0.764 0.906 -18.509 1.00 95.94 112 ARG A O 1
ATOM 938 N N . HIS A 1 113 ? -0.113 0.025 -16.632 1.00 97.31 113 HIS A N 1
ATOM 939 C CA . HIS A 1 113 ? 0.327 -1.357 -16.840 1.00 97.31 113 HIS A CA 1
ATOM 940 C C . HIS A 1 113 ? -0.737 -2.241 -17.517 1.00 97.31 113 HIS A C 1
ATOM 942 O O . HIS A 1 113 ? -0.637 -3.463 -17.490 1.00 97.31 113 HIS A O 1
ATOM 948 N N . GLY A 1 114 ?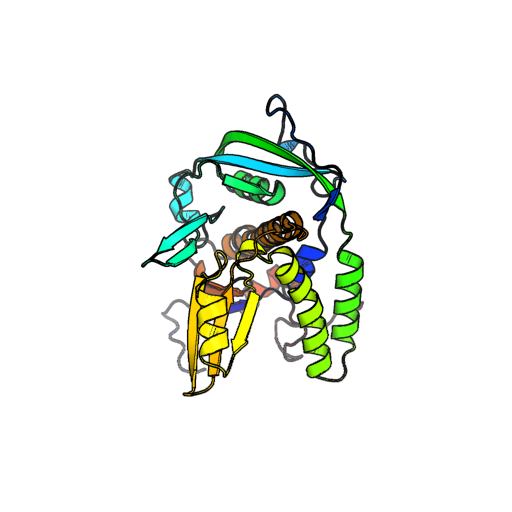 -1.744 -1.641 -18.160 1.00 97.62 114 GLY A N 1
ATOM 949 C CA . GLY A 1 114 ? -2.650 -2.337 -19.077 1.00 97.62 114 GLY A CA 1
ATOM 950 C C . GLY A 1 114 ? -3.951 -2.854 -18.466 1.00 97.62 114 GLY A C 1
ATOM 951 O O . GLY A 1 114 ? -4.766 -3.412 -19.200 1.00 97.62 114 GLY A O 1
ATOM 952 N N . LEU A 1 115 ? -4.194 -2.665 -17.162 1.00 98.12 115 LEU A N 1
ATOM 953 C CA . LEU A 1 115 ? -5.518 -2.949 -16.595 1.00 98.12 115 LEU A CA 1
ATOM 954 C C . LEU A 1 115 ? -6.552 -1.976 -17.181 1.00 98.12 115 LEU A C 1
ATOM 956 O O . LEU A 1 115 ? -6.229 -0.836 -17.515 1.00 98.12 115 LEU A O 1
ATOM 960 N N . ILE A 1 116 ? -7.807 -2.414 -17.288 1.00 97.81 116 ILE A N 1
ATOM 961 C CA . ILE A 1 116 ? -8.850 -1.655 -17.987 1.00 97.81 116 ILE A CA 1
ATOM 962 C C . ILE A 1 116 ? -9.911 -1.193 -16.991 1.00 97.81 116 ILE A C 1
ATOM 964 O O . ILE A 1 116 ? -10.588 -1.998 -16.352 1.00 97.81 116 ILE A O 1
ATOM 968 N N . LEU A 1 117 ? -10.097 0.123 -16.874 1.00 96.44 117 LEU A N 1
ATOM 969 C CA . LEU A 1 117 ? -11.207 0.694 -16.114 1.00 96.44 117 LEU A CA 1
ATOM 970 C C . LEU A 1 117 ? -12.518 0.474 -16.876 1.00 96.44 117 LEU A C 1
ATOM 972 O O . LEU A 1 117 ? -12.758 1.115 -17.894 1.00 96.44 117 LEU A O 1
ATOM 976 N N . THR A 1 118 ? -13.380 -0.403 -16.364 1.00 96.69 118 THR A N 1
ATOM 977 C CA . THR A 1 118 ? -14.681 -0.698 -16.995 1.00 96.69 118 THR A CA 1
ATOM 978 C C . THR A 1 118 ? -15.804 0.180 -16.468 1.00 96.69 118 THR A C 1
ATOM 980 O O . THR A 1 118 ? -16.743 0.491 -17.199 1.00 96.69 118 THR A O 1
ATOM 983 N N . LYS A 1 119 ? -15.729 0.585 -15.194 1.00 96.06 119 LYS A N 1
ATOM 984 C CA . LYS A 1 119 ? -16.750 1.427 -14.571 1.00 96.06 119 LYS A CA 1
ATOM 985 C C . LYS A 1 119 ? -16.185 2.254 -13.427 1.00 96.06 119 LYS A C 1
ATOM 987 O O . LYS A 1 119 ? -15.461 1.740 -12.577 1.00 96.06 119 LYS A O 1
ATOM 992 N N . LEU A 1 120 ? -16.601 3.514 -13.359 1.00 96.00 120 LEU A N 1
ATOM 993 C CA . LEU A 1 120 ? -16.402 4.383 -12.206 1.00 96.00 120 LEU A CA 1
ATOM 994 C C . LEU A 1 120 ? -17.710 4.465 -11.412 1.00 96.00 120 LEU A C 1
ATOM 996 O O . LEU A 1 120 ? -18.714 4.968 -11.907 1.00 96.00 120 LEU A O 1
ATOM 1000 N N . ASN A 1 121 ? -17.717 3.921 -10.195 1.00 96.75 121 ASN A N 1
ATOM 1001 C CA . ASN A 1 121 ? -18.918 3.817 -9.365 1.00 96.75 121 ASN A CA 1
ATOM 1002 C C . ASN A 1 121 ? -19.109 5.047 -8.469 1.00 96.75 121 ASN A C 1
ATOM 1004 O O . ASN A 1 121 ? -20.232 5.521 -8.318 1.00 96.75 121 ASN A O 1
ATOM 1008 N N . ARG A 1 122 ? -18.038 5.526 -7.818 1.00 97.19 122 ARG A N 1
ATOM 1009 C CA . ARG A 1 122 ? -18.061 6.708 -6.934 1.00 97.19 122 ARG A CA 1
ATOM 1010 C C . ARG A 1 122 ? -16.706 7.400 -6.901 1.00 97.19 122 ARG A C 1
ATOM 1012 O O . ARG A 1 122 ? -15.675 6.737 -7.000 1.00 97.19 122 ARG A O 1
ATOM 1019 N N . ILE A 1 123 ? -16.730 8.707 -6.657 1.00 96.44 123 ILE A N 1
ATOM 1020 C CA . ILE A 1 123 ? -15.540 9.549 -6.531 1.00 96.44 123 ILE A CA 1
ATOM 1021 C C . ILE A 1 123 ? -15.637 10.346 -5.237 1.00 96.44 123 ILE A C 1
ATOM 1023 O O . ILE A 1 123 ? -16.598 11.088 -5.032 1.00 96.44 123 ILE A O 1
ATOM 1027 N N . LEU A 1 124 ? -14.624 10.219 -4.390 1.00 96.62 124 LEU A N 1
ATOM 1028 C CA . LEU A 1 124 ? -14.431 11.069 -3.225 1.00 96.62 124 LEU A CA 1
ATOM 1029 C C . LEU A 1 124 ? -13.215 11.963 -3.469 1.00 96.62 124 LEU A C 1
ATOM 1031 O O . LEU A 1 124 ? -12.090 11.473 -3.470 1.00 96.62 124 LEU A O 1
ATOM 1035 N N . GLN A 1 125 ? -13.447 13.255 -3.674 1.00 95.69 125 GLN A N 1
ATOM 1036 C CA . GLN A 1 125 ? -12.405 14.275 -3.756 1.00 95.69 125 GLN A CA 1
ATOM 1037 C C . GLN A 1 125 ? -11.989 14.728 -2.355 1.00 95.69 125 GLN A C 1
ATOM 1039 O O . GLN A 1 125 ? -12.814 14.730 -1.443 1.00 95.69 125 GLN A O 1
ATOM 1044 N N . PHE A 1 126 ? -10.735 15.144 -2.194 1.00 96.56 126 PHE A N 1
ATOM 1045 C CA . PHE A 1 126 ? -10.217 15.769 -0.978 1.00 96.56 126 PHE A CA 1
ATOM 1046 C C . PHE A 1 126 ? -9.059 16.725 -1.277 1.00 96.56 126 PHE A C 1
ATOM 1048 O O . PHE A 1 126 ? -8.408 16.627 -2.317 1.00 96.56 126 PHE A O 1
ATOM 1055 N N . ARG A 1 127 ? -8.751 17.614 -0.330 1.00 96.56 127 ARG A N 1
ATOM 1056 C CA . ARG A 1 127 ? -7.492 18.368 -0.319 1.00 96.56 127 ARG A CA 1
ATOM 1057 C C . ARG A 1 127 ? -6.364 17.509 0.227 1.00 96.56 127 ARG A C 1
ATOM 1059 O O . ARG A 1 127 ? -6.545 16.790 1.214 1.00 96.56 127 ARG A O 1
ATOM 1066 N N . GLN A 1 128 ? -5.196 17.610 -0.394 1.00 96.25 128 GLN A N 1
ATOM 1067 C CA . GLN A 1 128 ? -3.993 16.884 -0.000 1.00 96.25 128 GLN A CA 1
ATOM 1068 C C . GLN A 1 128 ? -2.759 17.784 -0.017 1.00 96.25 128 GLN A C 1
ATOM 1070 O O . GLN A 1 128 ? -2.688 18.762 -0.756 1.00 96.25 128 GLN A O 1
ATOM 1075 N N . SER A 1 129 ? -1.785 17.460 0.824 1.00 95.88 129 SER A N 1
ATOM 1076 C CA . SER A 1 129 ? -0.482 18.129 0.867 1.00 95.88 129 SER A CA 1
ATOM 1077 C C . SER A 1 129 ? 0.536 17.222 1.551 1.00 95.88 129 SER A C 1
ATOM 1079 O O . SER A 1 129 ? 0.165 16.233 2.189 1.00 95.88 129 SER A O 1
ATOM 1081 N N . CYS A 1 130 ? 1.825 17.538 1.453 1.00 95.94 130 CYS A N 1
ATOM 1082 C CA . CYS A 1 130 ? 2.886 16.793 2.138 1.00 95.94 130 CYS A CA 1
ATOM 1083 C C . CYS A 1 130 ? 2.982 17.166 3.633 1.00 95.94 130 CYS A C 1
ATOM 1085 O O . CYS A 1 130 ? 4.069 17.396 4.153 1.00 95.94 130 CYS A O 1
ATOM 1087 N N . TRP A 1 131 ? 1.858 17.270 4.346 1.00 95.81 131 TRP A N 1
ATOM 1088 C CA . TRP A 1 131 ? 1.812 17.776 5.727 1.00 95.81 131 TRP A CA 1
ATOM 1089 C C . TRP A 1 131 ? 2.498 16.860 6.754 1.00 95.81 131 TRP A C 1
ATOM 1091 O O . TRP A 1 131 ? 2.914 17.331 7.810 1.00 95.81 131 TRP A O 1
ATOM 1101 N N . LEU A 1 132 ? 2.660 15.567 6.452 1.00 95.69 132 LEU A N 1
ATOM 1102 C CA . LEU A 1 132 ? 3.438 14.629 7.273 1.00 95.69 132 LEU A CA 1
ATOM 1103 C C . LEU A 1 132 ? 4.950 14.742 7.033 1.00 95.69 132 LEU A C 1
ATOM 1105 O O . LEU A 1 132 ? 5.731 14.376 7.912 1.00 95.69 132 LEU A O 1
ATOM 1109 N N . LYS A 1 133 ? 5.376 15.273 5.881 1.00 95.81 133 LYS A N 1
ATOM 1110 C CA . LYS A 1 133 ? 6.786 15.324 5.480 1.00 95.81 133 LYS A CA 1
ATOM 1111 C C . LYS A 1 133 ? 7.694 16.004 6.515 1.00 95.81 133 LYS A C 1
ATOM 1113 O O . LYS A 1 133 ? 8.694 15.387 6.868 1.00 95.81 133 LYS A O 1
ATOM 1118 N N . PRO A 1 134 ? 7.362 17.184 7.084 1.00 97.31 134 PRO A N 1
ATOM 1119 C CA . PRO A 1 134 ? 8.225 17.818 8.084 1.00 97.31 134 PRO A CA 1
ATOM 1120 C C . PRO A 1 134 ? 8.481 16.938 9.316 1.00 97.31 134 PRO A C 1
ATOM 1122 O O . PRO A 1 134 ? 9.585 16.927 9.855 1.00 97.31 134 PRO A O 1
ATOM 1125 N N . TYR A 1 135 ? 7.475 16.169 9.746 1.00 95.88 135 TYR A N 1
ATOM 1126 C CA . TYR A 1 135 ? 7.599 15.241 10.870 1.00 95.88 135 TYR A CA 1
ATOM 1127 C C . TYR A 1 135 ? 8.493 14.043 10.523 1.00 95.88 135 TYR A C 1
ATOM 1129 O O . TYR A 1 135 ? 9.365 13.668 11.308 1.00 95.88 135 TYR A O 1
ATOM 1137 N N . ILE A 1 136 ? 8.318 13.469 9.329 1.00 94.88 136 ILE A N 1
ATOM 1138 C CA . ILE A 1 136 ? 9.145 12.353 8.858 1.00 94.88 136 ILE A CA 1
ATOM 1139 C C . ILE A 1 136 ? 10.599 12.781 8.653 1.00 94.88 136 ILE A C 1
ATOM 1141 O O . ILE A 1 136 ? 11.508 12.056 9.060 1.00 94.88 136 ILE A O 1
ATOM 1145 N N . ASP A 1 137 ? 10.829 13.954 8.064 1.00 94.38 137 ASP A N 1
ATOM 1146 C CA . ASP A 1 137 ? 12.167 14.504 7.851 1.00 94.38 137 ASP A CA 1
ATOM 1147 C C . ASP A 1 137 ? 12.873 14.740 9.192 1.00 94.38 137 ASP A C 1
ATOM 1149 O O . ASP A 1 137 ? 14.036 14.371 9.355 1.00 94.38 137 ASP A O 1
ATOM 1153 N N . LEU A 1 138 ? 12.162 15.286 10.187 1.00 95.50 138 LEU A N 1
ATOM 1154 C CA . LEU A 1 138 ? 12.689 15.457 11.540 1.00 95.50 138 LEU A CA 1
ATOM 1155 C C . LEU A 1 138 ? 13.124 14.118 12.147 1.00 95.50 138 LEU A C 1
ATOM 1157 O O . LEU A 1 138 ? 14.272 13.984 12.566 1.00 95.50 138 LEU A O 1
ATOM 1161 N N . ASN A 1 139 ? 12.241 13.116 12.159 1.00 94.06 139 ASN A N 1
ATOM 1162 C CA . ASN A 1 139 ? 12.559 11.800 12.717 1.00 94.06 139 ASN A CA 1
ATOM 1163 C C . ASN A 1 139 ? 13.687 11.103 11.951 1.00 94.06 139 ASN A C 1
ATOM 1165 O O . ASN A 1 139 ? 14.507 10.421 12.558 1.00 94.06 139 ASN A O 1
ATOM 1169 N N . THR A 1 140 ? 13.761 11.285 10.632 1.00 90.19 140 THR A N 1
ATOM 1170 C CA . THR A 1 140 ? 14.844 10.735 9.805 1.00 90.19 140 THR A CA 1
ATOM 1171 C C . THR A 1 140 ? 16.180 11.382 10.168 1.00 90.19 140 THR A C 1
ATOM 1173 O O . THR A 1 140 ? 17.149 10.674 10.421 1.00 90.19 140 THR A O 1
ATOM 1176 N N . ASN A 1 141 ? 16.218 12.710 10.305 1.00 92.69 141 ASN A N 1
ATOM 1177 C CA . ASN A 1 141 ? 17.412 13.437 10.737 1.00 92.69 141 ASN A CA 1
ATOM 1178 C C . ASN A 1 141 ? 17.863 13.035 12.147 1.00 92.69 141 ASN A C 1
ATOM 1180 O O . ASN A 1 141 ? 19.057 12.856 12.387 1.00 92.69 141 ASN A O 1
ATOM 1184 N N . LEU A 1 142 ? 16.919 12.881 13.078 1.00 93.56 142 LEU A N 1
ATOM 1185 C CA . LEU A 1 142 ? 17.205 12.420 14.436 1.00 93.56 142 LEU A CA 1
ATOM 1186 C C . LEU A 1 142 ? 17.720 10.976 14.444 1.00 93.56 142 LEU A C 1
ATOM 1188 O O . LEU A 1 142 ? 18.692 10.684 15.134 1.00 93.56 142 LEU A O 1
ATOM 1192 N N . ARG A 1 143 ? 17.142 10.098 13.617 1.00 90.81 143 ARG A N 1
ATOM 1193 C CA . ARG A 1 143 ? 17.593 8.711 13.449 1.00 90.81 143 ARG A CA 1
ATOM 1194 C C . ARG A 1 143 ? 19.019 8.623 12.911 1.00 90.81 143 ARG A C 1
ATOM 1196 O O . ARG A 1 143 ? 19.781 7.799 13.400 1.00 90.81 143 ARG A O 1
ATOM 1203 N N . THR A 1 144 ? 19.387 9.464 11.946 1.00 87.94 144 THR A N 1
ATOM 1204 C CA . THR A 1 144 ? 20.752 9.512 11.391 1.00 87.94 144 THR A CA 1
ATOM 1205 C C . THR A 1 144 ? 21.777 10.017 12.409 1.00 87.94 144 THR A C 1
ATOM 1207 O O . THR A 1 144 ? 22.927 9.596 12.382 1.00 87.94 144 THR A O 1
ATOM 1210 N N . ARG A 1 145 ? 21.373 10.916 13.315 1.00 91.88 145 ARG A N 1
ATOM 1211 C CA . ARG A 1 145 ? 22.240 11.483 14.365 1.00 91.88 145 ARG A CA 1
ATOM 1212 C C . ARG A 1 145 ? 22.279 10.655 15.653 1.00 91.88 145 ARG A C 1
ATOM 1214 O O . ARG A 1 145 ? 23.039 11.005 16.552 1.00 91.88 145 ARG A O 1
ATOM 1221 N N . ALA A 1 146 ? 21.446 9.623 15.764 1.00 92.12 146 ALA A N 1
ATOM 1222 C CA . ALA A 1 146 ? 21.342 8.793 16.956 1.00 92.12 146 ALA A CA 1
ATOM 1223 C C . ALA A 1 146 ? 22.687 8.131 17.278 1.00 92.12 146 ALA A C 1
ATOM 1225 O O . ALA A 1 146 ? 23.327 7.546 16.404 1.00 92.12 146 ALA A O 1
ATOM 1226 N N . ALA A 1 147 ? 23.102 8.205 18.543 1.00 91.50 147 ALA A N 1
ATOM 1227 C CA . ALA A 1 147 ? 24.392 7.665 18.976 1.00 91.50 147 ALA A CA 1
ATOM 1228 C C . ALA A 1 147 ? 24.324 6.170 19.326 1.00 91.50 147 ALA A C 1
ATOM 1230 O O . ALA A 1 147 ? 25.352 5.505 19.432 1.00 91.50 147 ALA A O 1
ATOM 1231 N N . ASN A 1 148 ? 23.116 5.648 19.544 1.00 93.06 148 ASN A N 1
ATOM 1232 C CA . ASN A 1 148 ? 22.882 4.281 19.984 1.00 93.06 148 ASN A CA 1
ATOM 1233 C C . ASN A 1 148 ? 21.676 3.650 19.275 1.00 93.06 148 ASN A C 1
ATOM 1235 O O . ASN A 1 148 ? 20.817 4.329 18.704 1.00 93.06 148 ASN A O 1
ATOM 1239 N N . ASP A 1 149 ? 21.619 2.322 19.343 1.00 92.06 149 ASP A N 1
ATOM 1240 C CA . ASP A 1 149 ? 20.591 1.523 18.679 1.00 92.06 149 ASP A CA 1
ATOM 1241 C C . ASP A 1 149 ? 19.182 1.813 19.216 1.00 92.06 149 ASP A C 1
ATOM 1243 O O . ASP A 1 149 ? 18.230 1.858 18.440 1.00 92.06 149 ASP A O 1
ATOM 1247 N N . PHE A 1 150 ? 19.054 2.101 20.516 1.00 93.44 150 PHE A N 1
ATOM 1248 C CA . PHE A 1 150 ? 17.770 2.422 21.143 1.00 93.44 150 PHE A CA 1
ATOM 1249 C C . PHE A 1 150 ? 17.132 3.681 20.541 1.00 93.44 150 PHE A C 1
ATOM 1251 O O . PHE A 1 150 ? 15.966 3.658 20.149 1.00 93.44 150 PHE A O 1
ATOM 1258 N N . GLU A 1 151 ? 17.883 4.777 20.427 1.00 92.62 151 GLU A N 1
ATOM 1259 C CA . GLU A 1 151 ? 17.401 6.020 19.816 1.00 92.62 151 GLU A CA 1
ATOM 1260 C C . GLU A 1 151 ? 17.041 5.814 18.343 1.00 92.62 151 GLU A C 1
ATOM 1262 O O . GLU A 1 151 ? 15.994 6.275 17.879 1.00 92.62 151 GLU A O 1
ATOM 1267 N N . ARG A 1 152 ? 17.876 5.073 17.606 1.00 88.75 152 ARG A N 1
ATOM 1268 C CA . ARG A 1 152 ? 17.623 4.749 16.200 1.00 88.75 152 ARG A CA 1
ATOM 1269 C C . ARG A 1 152 ? 16.299 3.998 16.028 1.00 88.75 152 ARG A C 1
ATOM 1271 O O . ARG A 1 152 ? 15.525 4.322 15.120 1.00 88.75 152 ARG A O 1
ATOM 1278 N N . ASP A 1 153 ? 16.027 3.035 16.903 1.00 91.75 153 ASP A N 1
ATOM 1279 C CA . ASP A 1 153 ? 14.792 2.252 16.899 1.00 91.75 153 ASP A CA 1
ATOM 1280 C C . ASP A 1 153 ? 13.583 3.063 17.381 1.00 91.75 153 ASP A C 1
ATOM 1282 O O . ASP A 1 153 ? 12.488 2.914 16.834 1.00 91.75 153 ASP A O 1
ATOM 1286 N N . LEU A 1 154 ? 13.771 3.987 18.326 1.00 93.62 154 LEU A N 1
ATOM 1287 C CA . LEU A 1 154 ? 12.727 4.897 18.795 1.00 93.62 154 LEU A CA 1
ATOM 1288 C C . LEU A 1 154 ? 12.215 5.806 17.669 1.00 93.62 154 LEU A C 1
ATOM 1290 O O . LEU A 1 154 ? 11.008 5.888 17.437 1.00 93.62 154 LEU A O 1
ATOM 1294 N N . TYR A 1 155 ? 13.114 6.453 16.921 1.00 91.69 155 TYR A N 1
ATOM 1295 C CA . TYR A 1 155 ? 12.715 7.321 15.807 1.00 91.69 155 TYR A CA 1
ATOM 1296 C C . TYR A 1 155 ? 12.112 6.529 14.638 1.00 91.69 155 TYR A C 1
ATOM 1298 O O . TYR A 1 155 ? 11.183 7.005 13.978 1.00 91.69 155 TYR A O 1
ATOM 1306 N N . LYS A 1 156 ? 12.570 5.287 14.413 1.00 89.69 156 LYS A N 1
ATOM 1307 C CA . LYS A 1 156 ? 11.915 4.351 13.482 1.00 89.69 156 LYS A CA 1
ATOM 1308 C C . LYS A 1 156 ? 10.486 4.036 13.938 1.00 89.69 156 LYS A C 1
ATOM 1310 O O . LYS A 1 156 ? 9.556 4.092 13.131 1.00 89.69 156 LYS A O 1
ATOM 1315 N N . LEU A 1 157 ? 10.296 3.749 15.227 1.00 91.19 157 LEU A N 1
ATOM 1316 C CA . LEU A 1 157 ? 8.986 3.471 15.808 1.00 91.19 157 LEU A CA 1
ATOM 1317 C C . LEU A 1 157 ? 8.045 4.671 15.683 1.00 91.19 157 LEU A C 1
ATOM 1319 O O . LEU A 1 157 ? 6.884 4.476 15.343 1.00 91.19 157 LEU A O 1
ATOM 1323 N N . TYR A 1 158 ? 8.522 5.898 15.902 1.00 92.44 158 TYR A N 1
ATOM 1324 C CA . TYR A 1 158 ? 7.708 7.109 15.758 1.00 92.44 158 TYR A CA 1
ATOM 1325 C C . TYR A 1 158 ? 7.128 7.276 14.354 1.00 92.44 158 TYR A C 1
ATOM 1327 O O . TYR A 1 158 ? 5.938 7.562 14.225 1.00 92.44 158 TYR A O 1
ATOM 1335 N N . ASN A 1 159 ? 7.913 7.002 13.310 1.00 90.19 159 ASN A N 1
ATOM 1336 C CA . ASN A 1 159 ? 7.396 6.985 11.941 1.00 90.19 159 ASN A CA 1
ATOM 1337 C C . ASN A 1 159 ? 6.338 5.883 11.762 1.00 90.19 159 ASN A C 1
ATOM 1339 O O . ASN A 1 159 ? 5.209 6.157 11.355 1.00 90.19 159 ASN A O 1
ATOM 1343 N N . ASN A 1 160 ? 6.659 4.641 12.132 1.00 87.88 160 ASN A N 1
ATOM 1344 C CA . ASN A 1 160 ? 5.750 3.505 11.943 1.00 87.88 160 ASN A CA 1
ATOM 1345 C C . ASN A 1 160 ? 4.447 3.630 12.758 1.00 87.88 160 ASN A C 1
ATOM 1347 O O . ASN A 1 160 ? 3.379 3.191 12.322 1.00 87.88 160 ASN A O 1
ATOM 1351 N N . ALA A 1 161 ? 4.513 4.263 13.931 1.00 91.81 161 ALA A N 1
ATOM 1352 C CA . ALA A 1 161 ? 3.378 4.463 14.820 1.00 91.81 161 ALA A CA 1
ATOM 1353 C C . ALA A 1 161 ? 2.305 5.369 14.206 1.00 91.81 161 ALA A C 1
ATOM 1355 O O . ALA A 1 161 ? 1.124 5.158 14.489 1.00 91.81 161 ALA A O 1
ATOM 1356 N N . VAL A 1 162 ? 2.675 6.331 13.348 1.00 92.25 162 VAL A N 1
ATOM 1357 C CA . VAL A 1 162 ? 1.705 7.179 12.636 1.00 92.25 162 VAL A CA 1
ATOM 1358 C C . VAL A 1 162 ? 0.765 6.303 11.814 1.00 92.25 162 VAL A C 1
ATOM 1360 O O . VAL A 1 162 ? -0.447 6.339 12.032 1.00 92.25 162 VAL A O 1
ATOM 1363 N N . TYR A 1 163 ? 1.313 5.448 10.947 1.00 90.12 163 TYR A N 1
ATOM 1364 C CA . TYR A 1 163 ? 0.527 4.533 10.118 1.00 90.12 163 TYR A CA 1
ATOM 1365 C C . TYR A 1 163 ? -0.319 3.563 10.959 1.00 90.12 163 TYR A C 1
ATOM 1367 O O . TYR A 1 163 ? -1.528 3.434 10.753 1.00 90.12 163 TYR A O 1
ATOM 1375 N N . GLY A 1 164 ? 0.277 2.940 11.983 1.00 90.94 164 GLY A N 1
ATOM 1376 C CA . GLY A 1 164 ? -0.465 2.052 12.882 1.00 90.94 164 GLY A CA 1
ATOM 1377 C C . GLY A 1 164 ? -1.637 2.757 13.576 1.00 90.94 164 GLY A C 1
ATOM 1378 O O . GLY A 1 164 ? -2.706 2.173 13.770 1.00 90.94 164 GLY A O 1
ATOM 1379 N N . LYS A 1 165 ? -1.473 4.043 13.912 1.00 92.44 165 LYS A N 1
ATOM 1380 C CA . LYS A 1 165 ? -2.508 4.826 14.587 1.00 92.44 165 LYS A CA 1
ATOM 1381 C C . LYS A 1 165 ? -3.631 5.271 13.659 1.00 92.44 165 LYS A C 1
ATOM 1383 O O . LYS A 1 165 ? -4.778 5.340 14.111 1.00 92.44 165 LYS A O 1
ATOM 1388 N N . THR A 1 166 ? -3.340 5.562 12.393 1.00 93.44 166 THR A N 1
ATOM 1389 C CA . THR A 1 166 ? -4.369 5.924 11.407 1.00 93.44 166 THR A CA 1
ATOM 1390 C C . THR A 1 166 ? -5.242 4.725 11.032 1.00 93.44 166 THR A C 1
ATOM 1392 O O . THR A 1 166 ? -6.441 4.899 10.828 1.00 93.44 166 THR A O 1
ATOM 1395 N N . MET A 1 167 ? -4.689 3.508 11.065 1.00 90.81 167 MET A N 1
ATOM 1396 C CA . MET A 1 167 ? -5.396 2.249 10.779 1.00 90.81 167 MET A CA 1
ATOM 1397 C C . MET A 1 167 ? -6.080 1.606 12.001 1.00 90.81 167 MET A C 1
ATOM 1399 O O . MET A 1 167 ? -6.599 0.489 11.923 1.00 90.81 167 MET A O 1
ATOM 1403 N N . GLU A 1 168 ? -6.111 2.288 13.148 1.00 92.62 168 GLU A N 1
ATOM 1404 C CA . GLU A 1 168 ? -6.686 1.736 14.373 1.00 92.62 168 GLU A CA 1
ATOM 1405 C C . GLU A 1 168 ? -8.203 1.486 14.252 1.00 92.62 168 GLU A C 1
ATOM 1407 O O . GLU A 1 168 ? -9.015 2.413 14.165 1.00 92.62 168 GLU A O 1
ATOM 1412 N N . ASN A 1 169 ? -8.615 0.219 14.372 1.00 91.19 169 ASN A N 1
ATOM 1413 C CA . ASN A 1 169 ? -10.028 -0.146 14.371 1.00 91.19 169 ASN A CA 1
ATOM 1414 C C . ASN A 1 169 ? -10.668 0.030 15.758 1.00 91.19 169 ASN A C 1
ATOM 1416 O O . ASN A 1 169 ? -10.683 -0.873 16.598 1.00 91.19 169 ASN A O 1
ATOM 1420 N N . LEU A 1 170 ? -11.287 1.191 15.959 1.00 92.06 170 LEU A N 1
ATOM 1421 C CA . LEU A 1 170 ? -11.985 1.548 17.195 1.00 92.06 170 LEU A CA 1
ATOM 1422 C C . LEU A 1 170 ? -13.157 0.624 17.557 1.00 92.06 170 LEU A C 1
ATOM 1424 O O . LEU A 1 170 ? -13.524 0.566 18.730 1.00 92.06 170 LEU A O 1
ATOM 1428 N N . ARG A 1 171 ? -13.729 -0.107 16.589 1.00 91.06 171 ARG A N 1
ATOM 1429 C CA . ARG A 1 171 ? -14.840 -1.045 16.828 1.00 91.06 171 ARG A CA 1
ATOM 1430 C C . ARG A 1 171 ? -14.397 -2.332 17.515 1.00 91.06 171 ARG A C 1
ATOM 1432 O O . ARG A 1 171 ? -15.217 -2.975 18.153 1.00 91.06 171 ARG A O 1
ATOM 1439 N N . LYS A 1 172 ? -13.110 -2.681 17.427 1.00 90.06 172 LYS A N 1
ATOM 1440 C CA . LYS A 1 172 ? -12.534 -3.838 18.130 1.00 90.06 172 LYS A CA 1
ATOM 1441 C C . LYS A 1 172 ? -12.174 -3.537 19.590 1.00 90.06 172 LYS A C 1
ATOM 1443 O O . LYS A 1 172 ? -11.787 -4.443 20.319 1.00 90.06 172 LYS A O 1
ATOM 1448 N N . ARG A 1 173 ? -12.270 -2.277 20.037 1.00 91.69 173 ARG A N 1
ATOM 1449 C CA . ARG A 1 173 ? -11.948 -1.905 21.420 1.00 91.69 173 ARG A CA 1
ATOM 1450 C C . ARG A 1 173 ? -13.040 -2.383 22.376 1.00 91.69 173 ARG A C 1
ATOM 1452 O O . ARG A 1 173 ? -14.212 -2.063 22.193 1.00 91.69 173 ARG A O 1
ATOM 1459 N N . ILE A 1 174 ? -12.619 -3.025 23.457 1.00 92.69 174 ILE A N 1
ATOM 1460 C CA . ILE A 1 174 ? -13.478 -3.462 24.561 1.00 92.69 174 ILE A CA 1
ATOM 1461 C C . ILE A 1 174 ? -13.127 -2.715 25.850 1.00 92.69 174 ILE A C 1
ATOM 1463 O O . ILE A 1 174 ? -12.042 -2.150 25.990 1.00 92.69 174 ILE A O 1
ATOM 1467 N N . ASN A 1 175 ? -14.058 -2.689 26.796 1.00 94.31 175 ASN A N 1
ATOM 1468 C CA . ASN A 1 175 ? -13.784 -2.324 28.177 1.00 94.31 175 ASN A CA 1
ATOM 1469 C C . ASN A 1 175 ? -13.443 -3.605 28.944 1.00 94.31 175 ASN A C 1
ATOM 1471 O O . ASN A 1 175 ? -14.307 -4.459 29.140 1.00 94.31 175 ASN A O 1
ATOM 1475 N N . LEU A 1 176 ? -12.193 -3.724 29.380 1.00 94.12 176 LEU A N 1
ATOM 1476 C CA . LEU A 1 176 ? -11.722 -4.837 30.195 1.00 94.12 176 LEU A CA 1
ATOM 1477 C C . LEU A 1 176 ? -11.882 -4.500 31.680 1.00 94.12 176 LEU A C 1
ATOM 1479 O O . LEU A 1 176 ? -11.470 -3.423 32.115 1.00 94.12 176 LEU A O 1
ATOM 1483 N N . LYS A 1 177 ? -12.451 -5.413 32.469 1.00 95.38 177 LYS A N 1
ATOM 1484 C CA . LYS A 1 177 ? -12.446 -5.316 33.934 1.00 95.38 177 LYS A CA 1
ATOM 1485 C C . LYS A 1 177 ? -11.822 -6.555 34.550 1.00 95.38 177 LYS A C 1
ATOM 1487 O O . LYS A 1 177 ? -12.349 -7.645 34.373 1.00 95.38 177 LYS A O 1
ATOM 1492 N N . LEU A 1 178 ? -10.747 -6.365 35.307 1.00 95.56 178 LEU A N 1
ATOM 1493 C CA . LEU A 1 178 ? -10.149 -7.410 36.132 1.00 95.56 178 LEU A CA 1
ATOM 1494 C C . LEU A 1 178 ? -10.869 -7.457 37.482 1.00 95.56 178 LEU A C 1
ATOM 1496 O O . LEU A 1 178 ? -11.029 -6.429 38.144 1.00 95.56 178 LEU A O 1
ATOM 1500 N N . VAL A 1 179 ? -11.355 -8.634 37.863 1.00 95.06 179 VAL A N 1
ATOM 1501 C CA . VAL A 1 179 ? -12.207 -8.826 39.037 1.00 95.06 179 VAL A CA 1
ATOM 1502 C C . VAL A 1 179 ? -11.809 -10.095 39.779 1.00 95.06 179 VAL A C 1
ATOM 1504 O O . VAL A 1 179 ? -11.686 -11.152 39.174 1.00 95.06 179 VAL A O 1
ATOM 1507 N N . SER A 1 180 ? -11.674 -9.987 41.100 1.00 94.06 180 SER A N 1
ATOM 1508 C CA . SER A 1 180 ? -11.325 -11.095 42.000 1.00 94.06 180 SER A CA 1
ATOM 1509 C C . SER A 1 180 ? -12.461 -11.557 42.916 1.00 94.06 180 SER A C 1
ATOM 1511 O O . SER A 1 180 ? -12.296 -12.465 43.718 1.00 94.06 180 SER A O 1
ATOM 1513 N N . CYS A 1 181 ? -13.631 -10.921 42.824 1.00 91.94 181 CYS A N 1
ATOM 1514 C CA . CYS A 1 181 ? -14.781 -11.200 43.679 1.00 91.94 181 CYS A CA 1
ATOM 1515 C C . CYS A 1 181 ? -15.928 -11.813 42.858 1.00 91.94 181 CYS A C 1
ATOM 1517 O O . CYS A 1 181 ? -16.432 -11.125 41.959 1.00 91.94 181 CYS A O 1
ATOM 1519 N N . PRO A 1 182 ? -16.415 -13.022 43.201 1.00 90.44 182 PRO A N 1
ATOM 1520 C CA . PRO A 1 182 ? -17.502 -13.693 42.480 1.00 90.44 182 PRO A CA 1
ATOM 1521 C C . PRO A 1 182 ? -18.758 -12.828 42.306 1.00 90.44 182 PRO A C 1
ATOM 1523 O O . PRO A 1 182 ? -19.231 -12.635 41.188 1.00 90.44 182 PRO A O 1
ATOM 1526 N N . LYS A 1 183 ? -19.213 -12.160 43.376 1.00 93.38 183 LYS A N 1
ATOM 1527 C CA . LYS A 1 183 ? -20.387 -11.263 43.335 1.00 93.38 183 LYS A CA 1
ATOM 1528 C C . LYS A 1 183 ? -20.234 -10.115 42.328 1.00 93.38 183 LYS A C 1
ATOM 1530 O O . LYS A 1 183 ? -21.201 -9.668 41.713 1.00 93.38 183 LYS A O 1
ATOM 1535 N N . LYS A 1 184 ? -19.013 -9.591 42.157 1.00 93.62 184 LYS A N 1
ATOM 1536 C CA . LYS A 1 184 ? -18.744 -8.536 41.165 1.00 93.62 184 LYS A CA 1
ATOM 1537 C C . LYS A 1 184 ? -18.760 -9.096 39.743 1.00 93.62 184 LYS A C 1
ATOM 1539 O O . LYS A 1 184 ? -19.208 -8.383 38.849 1.00 93.62 184 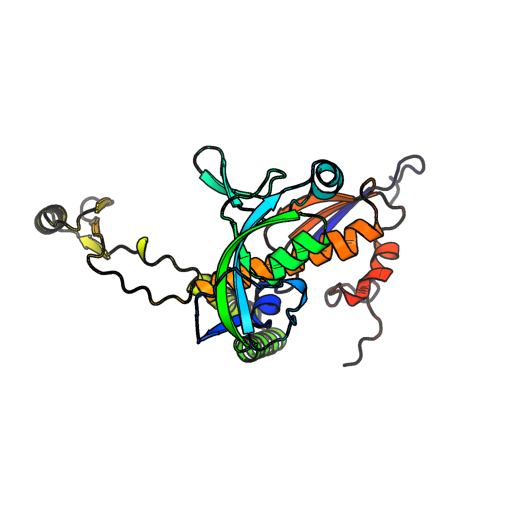LYS A O 1
ATOM 1544 N N . ILE A 1 185 ? -18.301 -10.333 39.537 1.00 92.38 185 ILE A N 1
ATOM 1545 C CA . ILE A 1 185 ? -18.354 -11.009 38.233 1.00 92.38 185 ILE A CA 1
ATOM 1546 C C . ILE A 1 185 ? -19.812 -11.198 37.816 1.00 92.38 185 ILE A C 1
ATOM 1548 O O . ILE A 1 185 ? -20.178 -10.733 36.741 1.00 92.38 185 ILE A O 1
ATOM 1552 N N . GLU A 1 186 ? -20.659 -11.756 38.684 1.00 93.56 186 GLU A N 1
ATOM 1553 C CA . GLU A 1 186 ? -22.100 -11.932 38.427 1.00 93.56 186 GLU A CA 1
ATOM 1554 C C . GLU A 1 186 ? -22.765 -10.616 38.002 1.00 93.56 186 GLU A C 1
ATOM 1556 O O . GLU A 1 186 ? -23.444 -10.548 36.976 1.00 93.56 186 GLU A O 1
ATOM 1561 N N . LYS A 1 187 ? -22.473 -9.523 38.721 1.00 95.88 187 LYS A N 1
ATOM 1562 C CA . LYS A 1 187 ? -22.993 -8.189 38.390 1.00 95.88 187 LYS A CA 1
ATOM 1563 C C . LYS A 1 187 ? -22.514 -7.666 37.033 1.00 95.88 187 LYS A C 1
ATOM 1565 O O . LYS A 1 187 ? -23.214 -6.860 36.423 1.00 95.88 187 LYS A O 1
ATOM 1570 N N . LEU A 1 188 ? -21.311 -8.028 36.585 1.00 95.88 188 LEU A N 1
ATOM 1571 C CA . LEU A 1 188 ? -20.788 -7.610 35.281 1.00 95.88 188 LEU A CA 1
ATOM 1572 C C . LEU A 1 188 ? -21.301 -8.488 34.141 1.00 95.88 188 LEU A C 1
ATOM 1574 O O . LEU A 1 188 ? -21.568 -7.946 33.076 1.00 95.88 188 LEU A O 1
ATOM 1578 N N . VAL A 1 189 ? -21.470 -9.792 34.368 1.00 94.75 189 VAL A N 1
ATOM 1579 C CA . VAL A 1 189 ? -22.048 -10.731 33.393 1.00 94.75 189 VAL A CA 1
ATOM 1580 C C . VAL A 1 189 ? -23.518 -10.406 33.128 1.00 94.75 189 VAL A C 1
ATOM 1582 O O . VAL A 1 189 ? -23.967 -10.488 31.993 1.00 94.75 189 VAL A O 1
ATOM 1585 N N . ALA A 1 190 ? -24.249 -9.940 34.143 1.00 95.62 190 ALA A N 1
ATOM 1586 C CA . ALA A 1 190 ? -25.631 -9.488 33.993 1.00 95.62 190 ALA A CA 1
ATOM 1587 C C . ALA A 1 190 ? -25.787 -8.167 33.208 1.00 95.62 190 ALA A C 1
ATOM 1589 O O . ALA A 1 190 ? -26.909 -7.713 32.978 1.00 95.62 190 ALA A O 1
ATOM 1590 N N . ARG A 1 191 ? -24.692 -7.494 32.824 1.00 95.75 191 ARG A N 1
ATOM 1591 C CA . ARG A 1 191 ? -24.767 -6.257 32.034 1.00 95.75 191 ARG A CA 1
ATOM 1592 C C . ARG A 1 191 ? -25.021 -6.565 30.567 1.00 95.75 191 ARG A C 1
ATOM 1594 O O . ARG A 1 191 ? -24.429 -7.481 30.014 1.00 95.75 191 ARG A O 1
ATOM 1601 N N . THR A 1 192 ? -25.796 -5.710 29.905 1.00 94.88 192 THR A N 1
ATOM 1602 C CA . THR A 1 192 ? -26.068 -5.831 28.464 1.00 94.88 192 THR A CA 1
ATOM 1603 C C . THR A 1 192 ? -24.822 -5.655 27.598 1.00 94.88 192 THR A C 1
ATOM 1605 O O . THR A 1 192 ? -24.797 -6.102 26.459 1.00 94.88 192 THR A O 1
ATOM 1608 N N . GLU A 1 193 ? -23.773 -5.018 28.120 1.00 95.50 193 GLU A N 1
ATOM 1609 C CA . GLU A 1 193 ? -22.485 -4.910 27.436 1.00 95.50 193 GLU A CA 1
ATOM 1610 C C . GLU A 1 193 ? -21.620 -6.162 27.546 1.00 95.50 193 GLU A C 1
ATOM 1612 O O . GLU A 1 193 ? -20.550 -6.181 26.946 1.00 95.50 193 GLU A O 1
ATOM 1617 N N . PHE A 1 194 ? -21.996 -7.156 28.350 1.00 95.88 194 PHE A N 1
ATOM 1618 C CA . PHE A 1 194 ? -21.185 -8.354 28.509 1.00 95.88 194 PHE A CA 1
ATOM 1619 C C . PHE A 1 194 ? -20.975 -9.052 27.163 1.00 95.88 194 PHE A C 1
ATOM 1621 O O . PHE A 1 194 ? -21.920 -9.287 26.416 1.00 95.88 194 PHE A O 1
ATOM 1628 N N . THR A 1 195 ? -19.712 -9.348 26.856 1.00 93.81 195 THR A N 1
ATOM 1629 C CA . THR A 1 195 ? -19.328 -10.044 25.620 1.00 93.81 195 THR A CA 1
ATOM 1630 C C . THR A 1 195 ? -18.695 -11.385 25.922 1.00 93.81 195 THR A C 1
ATOM 1632 O O . THR A 1 195 ? -19.090 -12.384 25.335 1.00 93.81 195 THR A O 1
ATOM 1635 N N . ASP A 1 196 ? -17.732 -11.408 26.841 1.00 95.00 196 ASP A N 1
ATOM 1636 C CA . ASP A 1 196 ? -16.985 -12.614 27.168 1.00 95.00 196 ASP A CA 1
ATOM 1637 C C . ASP A 1 196 ? -16.310 -12.491 28.544 1.00 95.00 196 ASP A C 1
ATOM 1639 O O . ASP A 1 196 ? -16.254 -11.405 29.138 1.00 95.00 196 ASP A O 1
ATOM 1643 N N . ARG A 1 197 ? -15.780 -13.599 29.062 1.00 93.12 197 ARG A N 1
ATOM 1644 C CA . ARG A 1 197 ? -14.926 -13.626 30.249 1.00 93.12 197 ARG A CA 1
ATOM 1645 C C . ARG A 1 197 ? -13.759 -14.590 30.073 1.00 93.12 197 ARG A C 1
ATOM 1647 O O . ARG A 1 197 ? -13.925 -15.691 29.565 1.00 93.12 197 ARG A O 1
ATOM 1654 N N . VAL A 1 198 ? -12.606 -14.208 30.608 1.00 94.56 198 VAL A N 1
ATOM 1655 C CA . VAL A 1 198 ? -11.410 -15.051 30.675 1.00 94.56 198 VAL A CA 1
ATOM 1656 C C . VAL A 1 198 ? -11.015 -15.216 32.137 1.00 94.56 198 VAL A C 1
ATOM 1658 O O . VAL A 1 198 ? -10.769 -14.234 32.838 1.00 94.56 198 VAL A O 1
ATOM 1661 N N . ILE A 1 199 ? -10.983 -16.455 32.620 1.00 92.69 199 ILE A N 1
ATOM 1662 C CA . ILE A 1 199 ? -10.532 -16.771 33.979 1.00 92.69 199 ILE A CA 1
ATOM 1663 C C . ILE A 1 199 ? -9.017 -16.966 33.916 1.00 92.69 199 ILE A C 1
ATOM 1665 O O . ILE A 1 199 ? -8.540 -17.864 33.230 1.00 92.69 199 ILE A O 1
ATOM 1669 N N . HIS A 1 200 ? -8.266 -16.100 34.595 1.00 91.69 200 HIS A N 1
ATOM 1670 C CA . HIS A 1 200 ? -6.801 -16.145 34.613 1.00 91.69 200 HIS A CA 1
ATOM 1671 C C . HIS A 1 200 ? -6.254 -16.912 35.820 1.00 91.69 200 HIS A C 1
ATOM 1673 O O . HIS A 1 200 ? -5.196 -17.523 35.722 1.00 91.69 200 HIS A O 1
ATOM 1679 N N . ALA A 1 201 ? -6.961 -16.874 36.951 1.00 90.12 201 ALA A N 1
ATOM 1680 C CA . ALA A 1 201 ? -6.641 -17.630 38.160 1.00 90.12 201 ALA A CA 1
ATOM 1681 C C . ALA A 1 201 ? -7.914 -17.861 38.987 1.00 90.12 201 ALA A C 1
ATOM 1683 O O . ALA A 1 201 ? -8.952 -17.259 38.704 1.00 90.12 201 ALA A O 1
ATOM 1684 N N . GLU A 1 202 ? -7.821 -18.674 40.043 1.00 86.62 202 GLU A N 1
ATOM 1685 C CA . GLU A 1 202 ? -8.945 -19.003 40.937 1.00 86.62 202 GLU A CA 1
ATOM 1686 C C . GLU A 1 202 ? -9.684 -17.751 41.443 1.00 86.62 202 GLU A C 1
ATOM 1688 O O . GLU A 1 202 ? -10.910 -17.688 41.419 1.00 86.62 202 GLU A O 1
ATOM 1693 N N . ASN A 1 203 ? -8.928 -16.703 41.784 1.00 90.12 203 ASN A N 1
ATOM 1694 C CA . ASN A 1 203 ? -9.453 -15.425 42.264 1.00 90.12 203 ASN A CA 1
ATOM 1695 C C . ASN A 1 203 ? -9.213 -14.270 41.278 1.00 90.12 203 ASN A C 1
ATOM 1697 O O . ASN A 1 203 ? -9.079 -13.125 41.703 1.00 90.12 203 ASN A O 1
ATOM 1701 N N . LEU A 1 204 ? -9.107 -14.527 39.968 1.00 93.56 204 LEU A N 1
ATOM 1702 C CA . LEU A 1 204 ? -8.918 -13.463 38.977 1.00 93.56 204 LEU A CA 1
ATOM 1703 C C . LEU A 1 204 ? -9.597 -13.785 37.644 1.00 93.56 204 LEU A C 1
ATOM 1705 O O . LEU A 1 204 ? -9.186 -14.679 36.907 1.00 93.56 204 LEU A O 1
ATOM 1709 N N . CYS A 1 205 ? -10.590 -12.973 37.294 1.00 94.56 205 CYS A N 1
ATOM 1710 C CA . CYS A 1 205 ? -11.308 -13.033 36.030 1.00 94.56 205 CYS A CA 1
ATOM 1711 C C . CYS A 1 205 ? -11.225 -11.687 35.303 1.00 94.56 205 CYS A C 1
ATOM 1713 O O . CYS A 1 205 ? -11.511 -10.633 35.873 1.00 94.56 205 CYS A O 1
ATOM 1715 N N . ALA A 1 206 ? -10.889 -11.728 34.020 1.00 96.25 206 ALA A N 1
ATOM 1716 C CA . ALA A 1 206 ? -11.100 -10.641 33.083 1.00 96.25 206 ALA A CA 1
ATOM 1717 C C . ALA A 1 206 ? -12.522 -10.724 32.519 1.00 96.25 206 ALA A C 1
ATOM 1719 O O . ALA A 1 206 ? -12.921 -11.748 31.975 1.00 96.25 206 ALA A O 1
ATOM 1720 N N . VAL A 1 207 ? -13.299 -9.651 32.641 1.00 96.38 207 VAL A N 1
ATOM 1721 C CA . VAL A 1 207 ? -14.631 -9.535 32.040 1.00 96.38 207 VAL A CA 1
ATOM 1722 C C . VAL A 1 207 ? -14.566 -8.539 30.890 1.00 96.38 207 VAL A C 1
ATOM 1724 O O . VAL A 1 207 ? -14.183 -7.380 31.083 1.00 96.38 207 VAL A O 1
ATOM 1727 N N . HIS A 1 208 ? -14.930 -8.995 29.694 1.00 96.25 208 HIS A N 1
ATOM 1728 C CA . HIS A 1 208 ? -14.934 -8.216 28.464 1.00 96.25 208 HIS A CA 1
ATOM 1729 C C . HIS A 1 208 ? -16.310 -7.582 28.277 1.00 96.25 208 HIS A C 1
ATOM 1731 O O . HIS A 1 208 ? -17.330 -8.274 28.197 1.00 96.25 208 HIS A O 1
ATOM 1737 N N . LEU A 1 209 ? -16.347 -6.255 28.185 1.00 95.88 209 LEU A N 1
ATOM 1738 C CA . LEU A 1 209 ? -17.569 -5.496 27.946 1.00 95.88 209 LEU A CA 1
ATOM 1739 C C . LEU A 1 209 ? -17.462 -4.710 26.634 1.00 95.88 209 LEU A C 1
ATOM 1741 O O . LEU A 1 209 ? -16.492 -3.978 26.417 1.00 95.88 209 LEU A O 1
ATOM 1745 N N . ALA A 1 210 ? -18.480 -4.790 25.785 1.00 94.19 210 ALA A N 1
ATOM 1746 C CA . ALA A 1 210 ? -18.607 -3.963 24.595 1.00 94.19 210 ALA A CA 1
ATOM 1747 C C . ALA A 1 210 ? -18.689 -2.467 24.948 1.00 94.19 210 ALA A C 1
ATOM 1749 O O . ALA A 1 210 ? -19.166 -2.059 26.014 1.00 94.19 210 ALA A O 1
ATOM 1750 N N . LYS A 1 211 ? -18.255 -1.609 24.021 1.00 93.06 211 LYS A N 1
ATOM 1751 C CA . LYS A 1 211 ? -18.474 -0.163 24.133 1.00 93.06 211 LYS A CA 1
ATOM 1752 C C . LYS A 1 211 ? -19.840 0.209 23.563 1.00 93.06 211 LYS A C 1
ATOM 1754 O O . LYS A 1 211 ? -20.083 0.020 22.380 1.00 93.06 211 LYS A O 1
ATOM 1759 N N . ARG A 1 212 ? -20.701 0.822 24.386 1.00 91.00 212 ARG A N 1
ATOM 1760 C CA . ARG A 1 212 ? -22.034 1.307 23.964 1.00 91.00 212 ARG A CA 1
ATOM 1761 C C . ARG A 1 212 ? -21.981 2.428 22.925 1.00 91.00 212 ARG A C 1
ATOM 1763 O O . ARG A 1 212 ? -22.887 2.571 22.117 1.00 91.00 212 ARG A O 1
ATOM 1770 N N . LYS A 1 213 ? -20.951 3.271 22.997 1.00 92.62 213 LYS A N 1
ATOM 1771 C CA . LYS A 1 213 ? -20.735 4.404 22.094 1.00 92.62 213 LYS A CA 1
ATOM 1772 C C . LYS A 1 213 ? -19.293 4.367 21.614 1.00 92.62 213 LYS A C 1
ATOM 1774 O O . LYS A 1 213 ? -18.374 4.217 22.423 1.00 92.62 213 LYS A O 1
ATOM 1779 N N . ILE A 1 214 ? -19.105 4.509 20.308 1.00 92.50 214 ILE A N 1
ATOM 1780 C CA . ILE A 1 214 ? -17.794 4.544 19.662 1.00 92.50 214 ILE A CA 1
ATOM 1781 C C . ILE A 1 214 ? -17.706 5.861 18.897 1.00 92.50 214 ILE A C 1
ATOM 1783 O O . ILE A 1 214 ? -18.495 6.105 17.990 1.00 92.50 214 ILE A O 1
ATOM 1787 N N . LEU A 1 215 ? -16.746 6.706 19.267 1.00 93.44 215 LEU A N 1
ATOM 1788 C CA . LEU A 1 215 ? -16.427 7.925 18.531 1.00 93.44 215 LEU A CA 1
ATOM 1789 C C . LEU A 1 215 ? -15.375 7.598 17.471 1.00 93.44 215 LEU A C 1
ATOM 1791 O O . LEU A 1 215 ? -14.238 7.304 17.832 1.00 93.44 215 LEU A O 1
ATOM 1795 N N . LEU A 1 216 ? -15.735 7.660 16.189 1.00 91.56 216 LEU A N 1
ATOM 1796 C CA . LEU A 1 216 ? -14.808 7.430 15.078 1.00 91.56 216 LEU A CA 1
ATOM 1797 C C . LEU A 1 216 ? -13.901 8.655 14.871 1.00 91.56 216 LEU A C 1
ATOM 1799 O O . LEU A 1 216 ? -14.205 9.532 14.075 1.00 91.56 216 LEU A O 1
ATOM 1803 N N . ASN A 1 217 ? -12.792 8.713 15.611 1.00 91.94 217 ASN A N 1
ATOM 1804 C CA . ASN A 1 217 ? -11.825 9.822 15.597 1.00 91.94 217 ASN A CA 1
ATOM 1805 C C . ASN A 1 217 ? -10.422 9.400 15.130 1.00 91.94 217 ASN A C 1
ATOM 1807 O O . ASN A 1 217 ? -9.405 9.891 15.635 1.00 91.94 217 ASN A O 1
ATOM 1811 N N . LYS A 1 218 ? -10.356 8.413 14.235 1.00 93.81 218 LYS A N 1
ATOM 1812 C CA . LYS A 1 218 ? -9.105 7.978 13.611 1.00 93.81 218 LYS A CA 1
ATOM 1813 C C . LYS A 1 218 ? -9.148 8.344 12.132 1.00 93.81 218 LYS A C 1
ATOM 1815 O O . LYS A 1 218 ? -10.152 8.030 11.488 1.00 93.81 218 LYS A O 1
ATOM 1820 N N . PRO A 1 219 ? -8.105 8.999 11.596 1.00 93.88 219 PRO A N 1
ATOM 1821 C CA . PRO A 1 219 ? -8.079 9.426 10.205 1.00 93.88 219 PRO A CA 1
ATOM 1822 C C . PRO A 1 219 ? -7.731 8.237 9.293 1.00 93.88 219 PRO A C 1
ATOM 1824 O O . PRO A 1 219 ? -6.654 8.173 8.709 1.00 93.88 219 PRO A O 1
ATOM 1827 N N . MET A 1 220 ? -8.644 7.264 9.188 1.00 93.50 220 MET A N 1
ATOM 1828 C CA . MET A 1 220 ? -8.434 6.024 8.417 1.00 93.50 220 MET A CA 1
ATOM 1829 C C . MET A 1 220 ? -8.141 6.287 6.936 1.00 93.50 220 MET A C 1
ATOM 1831 O O . MET A 1 220 ? -7.428 5.514 6.308 1.00 93.50 220 MET A O 1
ATOM 1835 N N . TYR A 1 221 ? -8.643 7.398 6.394 1.00 93.88 221 TYR A N 1
ATOM 1836 C CA . TYR A 1 221 ? -8.370 7.841 5.026 1.00 93.88 221 TYR A CA 1
ATOM 1837 C C . TYR A 1 221 ? -6.874 8.124 4.783 1.00 93.88 221 TYR A C 1
ATOM 1839 O O . TYR A 1 221 ? -6.366 7.850 3.697 1.00 93.88 221 TYR A O 1
ATOM 1847 N N . VAL A 1 222 ? -6.141 8.594 5.802 1.00 95.94 222 VAL A N 1
ATOM 1848 C CA . VAL A 1 222 ? -4.680 8.773 5.731 1.00 95.94 222 VAL A CA 1
ATOM 1849 C C . VAL A 1 222 ? -3.993 7.414 5.684 1.00 95.94 222 VAL A C 1
ATOM 1851 O O . VAL A 1 222 ? -3.145 7.189 4.831 1.00 95.94 222 VAL A O 1
ATOM 1854 N N . GLY A 1 223 ? -4.393 6.486 6.559 1.00 95.62 223 GLY A N 1
ATOM 1855 C CA . GLY A 1 223 ? -3.848 5.126 6.575 1.00 95.62 223 GLY A CA 1
ATOM 1856 C C . GLY A 1 223 ? -4.074 4.389 5.254 1.00 95.62 223 GLY A C 1
ATOM 1857 O O . GLY A 1 223 ? -3.139 3.819 4.703 1.00 95.62 223 GLY A O 1
ATOM 1858 N N . MET A 1 224 ? -5.278 4.484 4.684 1.00 95.31 224 MET A N 1
ATOM 1859 C CA . MET A 1 224 ? -5.572 3.945 3.354 1.00 95.31 224 MET A CA 1
ATOM 1860 C C . MET A 1 224 ? -4.648 4.541 2.281 1.00 95.31 224 MET A C 1
ATOM 1862 O O . MET A 1 224 ? -4.073 3.793 1.493 1.00 95.31 224 MET A O 1
ATOM 1866 N N . SER A 1 225 ? -4.488 5.868 2.263 1.00 95.88 225 SER A N 1
ATOM 1867 C CA . SER A 1 225 ? -3.657 6.553 1.263 1.00 95.88 225 SER A CA 1
ATOM 1868 C C . SER A 1 225 ? -2.190 6.142 1.380 1.00 95.88 225 SER A C 1
ATOM 1870 O O . SER A 1 225 ? -1.568 5.819 0.374 1.00 95.88 225 SER A O 1
ATOM 1872 N N . ILE A 1 226 ? -1.663 6.056 2.607 1.00 95.81 226 ILE A N 1
ATOM 1873 C CA . ILE A 1 226 ? -0.304 5.565 2.865 1.00 95.81 226 ILE A CA 1
ATOM 1874 C C . ILE A 1 226 ? -0.141 4.126 2.357 1.00 95.81 226 ILE A C 1
ATOM 1876 O O . ILE A 1 226 ? 0.843 3.820 1.697 1.00 95.81 226 ILE A O 1
ATOM 1880 N N . LEU A 1 227 ? -1.097 3.235 2.626 1.00 95.12 227 LEU A N 1
ATOM 1881 C CA . LEU A 1 227 ? -1.002 1.844 2.179 1.00 95.12 227 LEU A CA 1
ATOM 1882 C C . LEU A 1 227 ? -1.054 1.706 0.649 1.00 95.12 227 LEU A C 1
ATOM 1884 O O . LEU A 1 227 ? -0.411 0.829 0.083 1.00 95.12 227 LEU A O 1
ATOM 1888 N N . ASP A 1 228 ? -1.839 2.528 -0.040 1.00 96.19 228 ASP A N 1
ATOM 1889 C CA . ASP A 1 228 ? -1.906 2.471 -1.501 1.00 96.19 228 ASP A CA 1
ATOM 1890 C C . ASP A 1 228 ? -0.679 3.098 -2.164 1.00 96.19 228 ASP A C 1
ATOM 1892 O O . ASP A 1 228 ? -0.141 2.529 -3.110 1.00 96.19 228 ASP A O 1
ATOM 1896 N N . LEU A 1 229 ? -0.188 4.227 -1.655 1.00 95.81 229 LEU A N 1
ATOM 1897 C CA . LEU A 1 229 ? 1.029 4.859 -2.165 1.00 95.81 229 LEU A CA 1
ATOM 1898 C C . LEU A 1 229 ? 2.288 4.010 -1.892 1.00 95.81 229 LEU A C 1
ATOM 1900 O O . LEU A 1 229 ? 3.223 4.020 -2.698 1.00 95.81 229 LEU A O 1
ATOM 1904 N N . SER A 1 230 ? 2.309 3.218 -0.813 1.00 95.69 230 SER A N 1
ATOM 1905 C CA . SER A 1 230 ? 3.413 2.287 -0.557 1.00 95.69 230 SER A CA 1
ATOM 1906 C C . SER A 1 230 ? 3.432 1.156 -1.588 1.00 95.69 230 SER A C 1
ATOM 1908 O O . SER A 1 230 ? 4.488 0.862 -2.146 1.00 95.69 230 SER A O 1
ATOM 1910 N N . LYS A 1 231 ? 2.263 0.602 -1.948 1.00 96.19 231 LYS A N 1
ATOM 1911 C CA . LYS A 1 231 ? 2.144 -0.363 -3.057 1.00 96.19 231 LYS A CA 1
ATOM 1912 C C . LYS A 1 231 ? 2.627 0.237 -4.370 1.00 96.19 231 LYS A C 1
ATOM 1914 O O . LYS A 1 231 ? 3.355 -0.435 -5.087 1.00 96.19 231 LYS A O 1
ATOM 1919 N N . VAL A 1 232 ? 2.287 1.499 -4.657 1.00 96.38 232 VAL A N 1
ATOM 1920 C CA . VAL A 1 232 ? 2.771 2.181 -5.871 1.00 96.38 232 VAL A CA 1
ATOM 1921 C C . VAL A 1 232 ? 4.291 2.161 -5.950 1.00 96.38 232 VAL A C 1
ATOM 1923 O O . VAL A 1 232 ? 4.845 1.841 -6.998 1.00 96.38 232 VAL A O 1
ATOM 1926 N N . THR A 1 233 ? 4.958 2.447 -4.833 1.00 95.88 233 THR A N 1
ATOM 1927 C CA . THR A 1 233 ? 6.424 2.426 -4.743 1.00 95.88 233 THR A CA 1
ATOM 1928 C C . THR A 1 233 ? 6.981 1.028 -5.033 1.00 95.88 233 THR A C 1
ATOM 1930 O O . THR A 1 233 ? 7.881 0.887 -5.861 1.00 95.88 233 THR A O 1
ATOM 1933 N N . MET A 1 234 ? 6.400 -0.011 -4.425 1.00 96.75 234 MET A N 1
ATOM 1934 C CA . MET A 1 234 ? 6.824 -1.402 -4.633 1.00 96.75 234 MET A CA 1
ATOM 1935 C C . MET A 1 234 ? 6.585 -1.879 -6.073 1.00 96.75 234 MET A C 1
ATOM 1937 O O . MET A 1 234 ? 7.466 -2.491 -6.677 1.00 96.75 234 MET A O 1
ATOM 1941 N N . TYR A 1 235 ? 5.423 -1.564 -6.654 1.00 97.25 235 TYR A N 1
ATOM 1942 C CA . TYR A 1 235 ? 5.104 -1.891 -8.045 1.00 97.25 235 TYR A CA 1
ATOM 1943 C C . TYR A 1 235 ? 6.014 -1.168 -9.030 1.00 97.25 235 TYR A C 1
ATOM 1945 O O . TYR A 1 235 ? 6.464 -1.791 -9.984 1.00 97.25 235 TYR A O 1
ATOM 1953 N N . SER A 1 236 ? 6.325 0.109 -8.792 1.00 96.31 236 SER A N 1
ATOM 1954 C CA . SER A 1 236 ? 7.267 0.857 -9.630 1.00 96.31 236 SER A CA 1
ATOM 1955 C C . SER A 1 236 ? 8.635 0.186 -9.639 1.00 96.31 236 SER A C 1
ATOM 1957 O O . SER A 1 236 ? 9.216 -0.015 -10.699 1.00 96.31 236 SER A O 1
ATOM 1959 N N . TYR A 1 237 ? 9.135 -0.240 -8.480 1.00 95.88 237 TYR A N 1
ATOM 1960 C CA . TYR A 1 237 ? 10.415 -0.937 -8.432 1.00 95.88 237 TYR A CA 1
ATOM 1961 C C . TYR A 1 237 ? 10.382 -2.282 -9.180 1.00 95.88 237 TYR A C 1
ATOM 1963 O O . TYR A 1 237 ? 11.273 -2.578 -9.974 1.00 95.88 237 TYR A O 1
ATOM 1971 N N . HIS A 1 238 ? 9.331 -3.083 -8.999 1.00 96.69 238 HIS A N 1
ATOM 1972 C CA . HIS A 1 238 ? 9.212 -4.363 -9.698 1.00 96.69 238 HIS A CA 1
ATOM 1973 C C . HIS A 1 238 ? 9.032 -4.193 -11.218 1.00 96.69 238 HIS A C 1
ATOM 1975 O O . HIS A 1 238 ? 9.826 -4.717 -11.995 1.00 96.69 238 HIS A O 1
ATOM 1981 N N . TYR A 1 239 ? 8.009 -3.451 -11.646 1.00 97.12 239 TYR A N 1
ATOM 1982 C CA . TYR A 1 239 ? 7.578 -3.379 -13.044 1.00 97.12 239 TYR A CA 1
ATOM 1983 C C . TYR A 1 239 ? 8.310 -2.337 -13.887 1.00 97.12 239 TYR A C 1
ATOM 1985 O O . TYR A 1 239 ? 8.363 -2.489 -15.105 1.00 97.12 239 TYR A O 1
ATOM 1993 N N . GLU A 1 240 ? 8.847 -1.277 -13.281 1.00 95.88 240 GLU A N 1
ATOM 1994 C CA . GLU A 1 240 ? 9.527 -0.197 -14.010 1.00 95.88 240 GLU A CA 1
ATOM 1995 C C . GLU A 1 240 ? 11.063 -0.284 -13.890 1.00 95.88 240 GLU A C 1
ATOM 1997 O O . GLU A 1 240 ? 11.751 0.366 -14.673 1.00 95.88 240 GLU A O 1
ATOM 2002 N N . VAL A 1 241 ? 11.610 -1.091 -12.964 1.00 95.44 241 VAL A N 1
ATOM 2003 C CA . VAL A 1 241 ? 13.069 -1.261 -12.778 1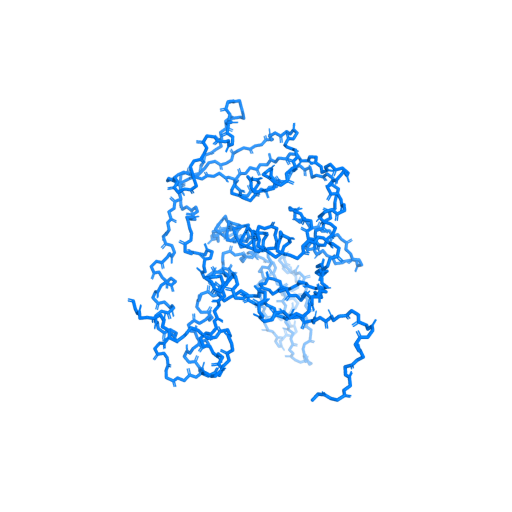.00 95.44 241 VAL A CA 1
ATOM 2004 C C . VAL A 1 241 ? 13.511 -2.710 -12.988 1.00 95.44 241 VAL A C 1
ATOM 2006 O O . VAL A 1 241 ? 14.197 -3.002 -13.965 1.00 95.44 241 VAL A O 1
ATOM 2009 N N . MET A 1 242 ? 13.105 -3.634 -12.113 1.00 96.06 242 MET A N 1
ATOM 2010 C CA . MET A 1 242 ? 13.645 -5.002 -12.110 1.00 96.06 242 MET A CA 1
ATOM 2011 C C . MET A 1 242 ? 13.192 -5.825 -13.322 1.00 96.06 242 MET A C 1
ATOM 2013 O O . MET A 1 242 ? 14.008 -6.484 -13.970 1.00 96.06 242 MET A O 1
ATOM 2017 N N . LEU A 1 243 ? 11.898 -5.789 -13.648 1.00 95.44 243 LEU A N 1
ATOM 2018 C CA . LEU A 1 243 ? 11.337 -6.580 -14.742 1.00 95.44 243 LEU A CA 1
ATOM 2019 C C . LEU A 1 243 ? 11.862 -6.142 -16.123 1.00 95.44 243 LEU A C 1
ATOM 2021 O O . LEU A 1 243 ? 12.248 -7.027 -16.883 1.00 95.44 243 LEU A O 1
ATOM 2025 N N . PRO A 1 244 ? 11.969 -4.838 -16.461 1.00 95.19 244 PRO A N 1
ATOM 2026 C CA . PRO A 1 244 ? 12.610 -4.405 -17.706 1.00 95.19 244 PRO A CA 1
ATOM 2027 C C . PRO A 1 244 ? 14.100 -4.757 -17.792 1.00 95.19 244 PRO A C 1
ATOM 2029 O O . PRO A 1 244 ? 14.603 -5.018 -18.880 1.00 95.19 244 PRO A O 1
ATOM 2032 N N . MET A 1 245 ? 14.804 -4.766 -16.658 1.00 94.44 245 MET A N 1
ATOM 2033 C CA . MET A 1 245 ? 16.246 -5.009 -16.599 1.00 94.44 245 MET A CA 1
ATOM 2034 C C . MET A 1 245 ? 16.615 -6.467 -16.894 1.00 94.44 245 MET A C 1
ATOM 2036 O O . MET A 1 245 ? 17.521 -6.740 -17.680 1.00 94.44 245 MET A O 1
ATOM 2040 N N . PHE A 1 246 ? 15.902 -7.415 -16.287 1.00 94.75 246 PHE A N 1
ATOM 2041 C CA . PHE A 1 246 ? 16.213 -8.839 -16.435 1.00 94.75 246 PHE A CA 1
ATOM 2042 C C . PHE A 1 246 ? 15.303 -9.543 -17.445 1.00 94.75 246 PHE A C 1
ATOM 2044 O O . PHE A 1 246 ? 15.735 -10.492 -18.101 1.00 94.75 246 PHE A O 1
ATOM 2051 N N . GLY A 1 247 ? 14.085 -9.044 -17.645 1.00 94.06 247 GLY A N 1
ATOM 2052 C CA . GLY A 1 247 ? 13.057 -9.702 -18.439 1.00 94.06 247 GLY A CA 1
ATOM 2053 C C . GLY A 1 247 ? 12.326 -10.787 -17.650 1.00 94.06 247 GLY A C 1
ATOM 2054 O O . GLY A 1 247 ? 12.819 -11.314 -16.651 1.00 94.06 247 GLY A O 1
ATOM 2055 N N . HIS A 1 248 ? 11.129 -11.129 -18.122 1.00 92.31 248 HIS A N 1
ATOM 2056 C CA . HIS A 1 248 ? 10.240 -12.078 -17.453 1.00 92.31 248 HIS A CA 1
ATOM 2057 C C . HIS A 1 248 ? 10.854 -13.484 -17.305 1.00 92.31 248 HIS A C 1
ATOM 2059 O O . HIS A 1 248 ? 10.658 -14.134 -16.284 1.00 92.31 248 HIS A O 1
ATOM 2065 N N . ASP A 1 249 ? 11.644 -13.936 -18.283 1.00 92.25 249 ASP A N 1
ATOM 2066 C CA . ASP A 1 249 ? 12.195 -15.301 -18.291 1.00 92.25 249 ASP A CA 1
ATOM 2067 C C . ASP A 1 249 ? 13.378 -15.485 -17.330 1.00 92.25 249 ASP A C 1
ATOM 2069 O O . ASP A 1 249 ? 13.665 -16.600 -16.898 1.00 92.25 249 ASP A O 1
ATOM 2073 N N . ARG A 1 250 ? 14.062 -14.391 -16.972 1.00 94.75 250 ARG A N 1
ATOM 2074 C CA . ARG A 1 250 ? 15.244 -14.419 -16.095 1.00 94.75 250 ARG A CA 1
ATOM 2075 C C . ARG A 1 250 ? 14.966 -13.921 -14.683 1.00 94.75 250 ARG A C 1
ATOM 2077 O O . ARG A 1 250 ? 15.792 -14.146 -13.801 1.00 94.75 250 ARG A O 1
ATOM 2084 N N . LEU A 1 251 ? 13.832 -13.258 -14.455 1.00 96.31 251 LEU A N 1
ATOM 2085 C CA . LEU A 1 251 ? 13.438 -12.717 -13.157 1.00 96.31 251 LEU A CA 1
ATOM 2086 C C . LEU A 1 251 ? 12.254 -13.487 -12.582 1.00 96.31 251 LEU A C 1
ATOM 2088 O O . LEU A 1 251 ? 11.137 -13.419 -13.085 1.00 96.31 251 LEU A O 1
ATOM 2092 N N . THR A 1 252 ? 12.468 -14.148 -11.452 1.00 96.19 252 THR A N 1
ATOM 2093 C CA . THR A 1 252 ? 11.388 -14.737 -10.658 1.00 96.19 252 THR A CA 1
ATOM 2094 C C . THR A 1 252 ? 11.288 -14.011 -9.325 1.00 96.19 252 THR A C 1
ATOM 2096 O O . THR A 1 252 ? 12.254 -13.978 -8.560 1.00 96.19 252 THR A O 1
ATOM 2099 N N . LEU A 1 253 ? 10.116 -13.452 -9.013 1.00 96.06 253 LEU A N 1
ATOM 2100 C CA . LEU A 1 253 ? 9.829 -12.975 -7.660 1.00 96.06 253 LEU A CA 1
ATOM 2101 C C . LEU A 1 253 ? 9.419 -14.176 -6.803 1.00 96.06 253 LEU A C 1
ATOM 2103 O O . LEU A 1 253 ? 8.309 -14.685 -6.923 1.00 96.06 253 LEU A O 1
ATOM 2107 N N . ALA A 1 254 ? 10.333 -14.646 -5.960 1.00 94.25 254 ALA A N 1
ATOM 2108 C CA . ALA A 1 254 ? 10.122 -15.832 -5.140 1.00 94.25 254 ALA A CA 1
ATOM 2109 C C . ALA A 1 254 ? 9.271 -15.537 -3.897 1.00 94.25 254 ALA A C 1
ATOM 2111 O O . ALA A 1 254 ? 8.520 -16.399 -3.441 1.00 94.25 254 ALA A O 1
ATOM 2112 N N . TYR A 1 255 ? 9.400 -14.334 -3.333 1.00 93.31 255 TYR A N 1
ATOM 2113 C CA . TYR A 1 255 ? 8.673 -13.936 -2.132 1.00 93.31 255 TYR A CA 1
ATOM 2114 C C . TYR A 1 255 ? 8.594 -12.414 -2.000 1.00 93.31 255 TYR A C 1
ATOM 2116 O O . TYR A 1 255 ? 9.492 -11.694 -2.438 1.00 93.31 255 TYR A O 1
ATOM 2124 N N . ILE A 1 256 ? 7.530 -11.942 -1.354 1.00 91.69 256 ILE A N 1
ATOM 2125 C CA . ILE A 1 256 ? 7.335 -10.547 -0.968 1.00 91.69 256 ILE A CA 1
ATOM 2126 C C . ILE A 1 256 ? 6.835 -10.494 0.475 1.00 91.69 256 ILE A C 1
ATOM 2128 O O . ILE A 1 256 ? 5.909 -11.219 0.842 1.00 91.69 256 ILE A O 1
ATOM 2132 N N . ASP A 1 257 ? 7.405 -9.594 1.270 1.00 89.12 257 ASP A N 1
ATOM 2133 C CA . ASP A 1 257 ? 6.828 -9.184 2.547 1.00 89.12 257 ASP A CA 1
ATOM 2134 C C . ASP A 1 257 ? 6.906 -7.671 2.686 1.00 89.12 257 ASP A C 1
ATOM 2136 O O . ASP A 1 257 ? 7.980 -7.127 2.910 1.00 89.12 257 ASP A O 1
ATOM 2140 N N . THR A 1 258 ? 5.749 -7.017 2.556 1.00 86.44 258 THR A N 1
ATOM 2141 C CA . THR A 1 258 ? 5.511 -5.582 2.773 1.00 86.44 258 THR A CA 1
ATOM 2142 C C . THR A 1 258 ? 6.419 -4.638 1.973 1.00 86.44 258 THR A C 1
ATOM 2144 O O . THR A 1 258 ? 5.966 -4.038 1.000 1.00 86.44 258 THR A O 1
ATOM 2147 N N . ASP A 1 259 ? 7.663 -4.477 2.405 1.00 90.88 259 ASP A N 1
ATOM 2148 C CA . ASP A 1 259 ? 8.711 -3.604 1.883 1.00 90.88 259 ASP A CA 1
ATOM 2149 C C . ASP A 1 259 ? 9.915 -4.367 1.312 1.00 90.88 259 ASP A C 1
ATOM 2151 O O . ASP A 1 259 ? 10.854 -3.739 0.828 1.00 90.88 259 ASP A O 1
ATOM 2155 N N . SER A 1 260 ? 9.869 -5.700 1.290 1.00 93.81 260 SER A N 1
ATOM 2156 C CA . SER A 1 260 ? 10.960 -6.551 0.819 1.00 93.81 260 SER A CA 1
ATOM 2157 C C . SER A 1 260 ? 10.567 -7.457 -0.347 1.00 93.81 260 SER A C 1
ATOM 2159 O O . SER A 1 260 ? 9.442 -7.957 -0.435 1.00 93.81 260 SER A O 1
ATOM 2161 N N . PHE A 1 261 ? 11.532 -7.703 -1.232 1.00 96.12 261 PHE A N 1
ATOM 2162 C CA . PHE A 1 261 ? 11.464 -8.664 -2.323 1.00 96.12 261 PHE A CA 1
ATOM 2163 C C . PHE A 1 261 ? 12.590 -9.691 -2.206 1.00 96.12 261 PHE A C 1
ATOM 2165 O O . PHE A 1 261 ? 13.745 -9.342 -1.957 1.00 96.12 261 PHE A O 1
ATOM 2172 N N . ILE A 1 262 ? 12.263 -10.955 -2.471 1.00 96.88 262 ILE A N 1
ATOM 2173 C CA . ILE A 1 262 ? 13.247 -12.006 -2.733 1.00 96.88 262 ILE A CA 1
ATOM 2174 C C . ILE A 1 262 ? 13.160 -12.359 -4.211 1.00 96.88 262 ILE A C 1
ATOM 2176 O O . ILE A 1 262 ? 12.169 -12.940 -4.659 1.00 96.88 262 ILE A O 1
ATOM 2180 N N . TYR A 1 263 ? 14.205 -12.024 -4.961 1.00 96.88 263 TYR A N 1
ATOM 2181 C CA . TYR A 1 263 ? 14.313 -12.351 -6.378 1.00 96.88 263 TYR A CA 1
ATOM 2182 C C . TYR A 1 263 ? 15.254 -13.525 -6.600 1.00 96.88 263 TYR A C 1
ATOM 2184 O O . TYR A 1 263 ? 16.323 -13.596 -5.998 1.00 96.88 263 TYR A O 1
ATOM 2192 N N . LYS A 1 264 ? 14.873 -14.405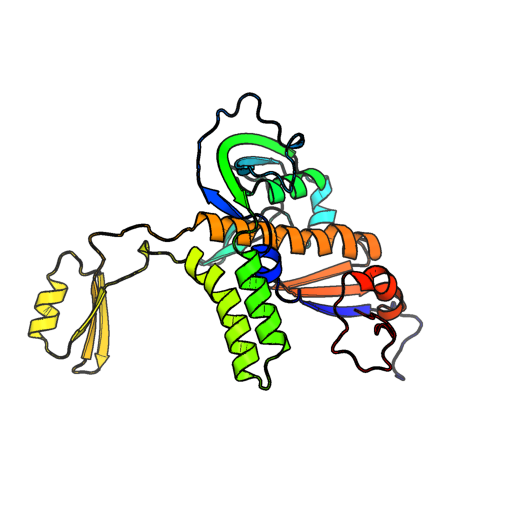 -7.522 1.00 96.44 264 LYS A N 1
ATOM 2193 C CA . LYS A 1 264 ? 15.772 -15.339 -8.195 1.00 96.44 264 LYS A CA 1
ATOM 2194 C C . LYS A 1 264 ? 16.048 -14.781 -9.592 1.00 96.44 264 LYS A C 1
ATOM 2196 O O . LYS A 1 264 ? 15.105 -14.530 -10.340 1.00 96.44 264 LYS A O 1
ATOM 2201 N N . ILE A 1 265 ? 17.321 -14.565 -9.909 1.00 96.12 265 ILE A N 1
ATOM 2202 C CA . ILE A 1 265 ? 17.777 -13.873 -11.117 1.00 96.12 265 ILE A CA 1
ATOM 2203 C C . ILE A 1 265 ? 18.769 -14.758 -11.862 1.00 96.12 265 ILE A C 1
ATOM 2205 O O . ILE A 1 265 ? 19.758 -15.199 -11.281 1.00 96.12 265 ILE A O 1
ATOM 2209 N N . LEU A 1 266 ? 18.504 -14.990 -13.142 1.00 95.06 266 LEU A N 1
ATOM 2210 C CA . LEU A 1 266 ? 19.427 -15.631 -14.073 1.00 95.06 266 LEU A CA 1
ATOM 2211 C C . LEU A 1 266 ? 20.277 -14.558 -14.772 1.00 95.06 266 LEU A C 1
ATOM 2213 O O . LEU A 1 266 ? 19.761 -13.795 -15.591 1.00 95.06 266 LEU A O 1
ATOM 2217 N N . THR A 1 267 ? 21.561 -14.468 -14.426 1.00 93.06 267 THR A N 1
ATOM 2218 C CA . THR A 1 267 ? 22.518 -13.531 -15.040 1.00 93.06 267 THR A CA 1
ATOM 2219 C C . THR A 1 267 ? 23.960 -13.957 -14.767 1.00 93.06 267 THR A C 1
ATOM 2221 O O . THR A 1 267 ? 24.220 -14.617 -13.764 1.00 93.06 267 THR A O 1
ATOM 2224 N N . ASP A 1 268 ? 24.895 -13.543 -15.620 1.00 90.69 268 ASP A N 1
ATOM 2225 C CA . ASP A 1 268 ? 26.325 -13.836 -15.479 1.00 90.69 268 ASP A CA 1
ATOM 2226 C C . ASP A 1 268 ? 26.944 -13.137 -14.260 1.00 90.69 268 ASP A C 1
ATOM 2228 O O . ASP A 1 268 ? 27.762 -13.727 -13.557 1.00 90.69 268 ASP A O 1
ATOM 2232 N N . ASP A 1 269 ? 26.556 -11.881 -14.005 1.00 89.69 269 ASP A N 1
ATOM 2233 C CA . ASP A 1 269 ? 27.066 -11.078 -12.889 1.00 89.69 269 ASP A CA 1
ATOM 2234 C C . ASP A 1 269 ? 26.013 -10.074 -12.400 1.00 89.69 269 ASP A C 1
ATOM 2236 O O . ASP A 1 269 ? 25.870 -8.962 -12.920 1.00 89.69 269 ASP A O 1
ATOM 2240 N N . LEU A 1 270 ? 25.305 -10.459 -11.334 1.00 90.12 270 LEU A N 1
ATOM 2241 C CA . LEU A 1 270 ? 24.277 -9.623 -10.720 1.00 90.12 270 LEU A CA 1
ATOM 2242 C C . LEU A 1 270 ? 24.824 -8.265 -10.267 1.00 90.12 270 LEU A C 1
ATOM 2244 O O . LEU A 1 270 ? 24.148 -7.250 -10.410 1.00 90.12 270 LEU A O 1
ATOM 2248 N N . TYR A 1 271 ? 26.028 -8.220 -9.697 1.00 87.75 271 TYR A N 1
ATOM 2249 C CA . TYR A 1 271 ? 26.555 -6.980 -9.138 1.00 87.75 271 TYR A CA 1
ATOM 2250 C C . TYR A 1 271 ? 26.890 -5.983 -10.236 1.00 87.75 271 TYR A C 1
ATOM 2252 O O . TYR A 1 271 ? 26.594 -4.800 -10.087 1.00 87.75 271 TYR A O 1
ATOM 2260 N N . LYS A 1 272 ? 27.459 -6.452 -11.349 1.00 88.62 272 LYS A N 1
ATOM 2261 C CA . LYS A 1 272 ? 27.729 -5.611 -12.515 1.00 88.62 272 LYS A CA 1
ATOM 2262 C C . LYS A 1 272 ? 26.442 -5.054 -13.119 1.00 88.62 272 LYS A C 1
ATOM 2264 O O . LYS A 1 272 ? 26.390 -3.860 -13.412 1.00 88.62 272 LYS A O 1
ATOM 2269 N N . ASP A 1 273 ? 25.408 -5.879 -13.256 1.00 90.12 273 ASP A N 1
ATOM 2270 C CA . ASP A 1 273 ? 24.122 -5.431 -13.793 1.00 90.12 273 ASP A CA 1
ATOM 2271 C C . ASP A 1 273 ? 23.495 -4.355 -12.893 1.00 90.12 273 ASP A C 1
ATOM 2273 O O . ASP A 1 273 ? 23.082 -3.290 -13.369 1.00 90.12 273 ASP A O 1
ATOM 2277 N N . MET A 1 274 ? 23.494 -4.585 -11.574 1.00 89.88 274 MET A N 1
ATOM 2278 C CA . MET A 1 274 ? 22.896 -3.693 -10.569 1.00 89.88 274 MET A CA 1
ATOM 2279 C C . MET A 1 274 ? 23.561 -2.309 -10.484 1.00 89.88 274 MET A C 1
ATOM 2281 O O . MET A 1 274 ? 22.954 -1.381 -9.947 1.00 89.88 274 MET A O 1
ATOM 2285 N N . VAL A 1 275 ? 24.750 -2.112 -11.070 1.00 87.50 275 VAL A N 1
ATOM 2286 C CA . VAL A 1 275 ? 25.368 -0.777 -11.214 1.00 87.50 275 VAL A CA 1
ATOM 2287 C C . VAL A 1 275 ? 24.456 0.183 -11.989 1.00 87.50 275 VAL A C 1
ATOM 2289 O O . VAL A 1 275 ? 24.410 1.371 -11.673 1.00 87.50 275 VAL A O 1
ATOM 2292 N N . SER A 1 276 ? 23.702 -0.315 -12.975 1.00 86.75 276 SER A N 1
ATOM 2293 C CA . SER A 1 276 ? 22.820 0.512 -13.815 1.00 86.75 276 SER A CA 1
ATOM 2294 C C . SER A 1 276 ? 21.653 1.155 -13.057 1.00 86.75 276 SER A C 1
ATOM 2296 O O . SER A 1 276 ? 21.125 2.171 -13.502 1.00 86.75 276 SER A O 1
ATOM 2298 N N . VAL A 1 277 ? 21.287 0.599 -11.899 1.00 88.00 277 VAL A N 1
ATOM 2299 C CA . VAL A 1 277 ? 20.176 1.056 -11.049 1.00 88.00 277 VAL A CA 1
ATOM 2300 C C . VAL A 1 277 ? 20.666 1.558 -9.691 1.00 88.00 277 VAL A C 1
ATOM 2302 O O . VAL A 1 277 ? 19.897 1.659 -8.736 1.00 88.00 277 VAL A O 1
ATOM 2305 N N . LEU A 1 278 ? 21.956 1.891 -9.582 1.00 84.81 278 LEU A N 1
ATOM 2306 C CA . LEU A 1 278 ? 22.583 2.306 -8.329 1.00 84.81 278 LEU A CA 1
ATOM 2307 C C . LEU A 1 278 ? 21.960 3.583 -7.736 1.00 84.81 278 LEU A C 1
ATOM 2309 O O . LEU A 1 278 ? 22.013 3.789 -6.528 1.00 84.81 278 LEU A O 1
ATOM 2313 N N . ASP A 1 279 ? 21.337 4.441 -8.551 1.00 84.69 279 ASP A N 1
ATOM 2314 C CA . ASP A 1 279 ? 20.591 5.614 -8.076 1.00 84.69 279 ASP A CA 1
ATOM 2315 C C . ASP A 1 279 ? 19.323 5.246 -7.285 1.00 84.69 279 ASP A C 1
ATOM 2317 O O . ASP A 1 279 ? 18.837 6.062 -6.499 1.00 84.69 279 ASP A O 1
ATOM 2321 N N . LYS A 1 280 ? 18.813 4.023 -7.472 1.00 84.00 280 LYS A N 1
ATOM 2322 C CA . LYS A 1 280 ? 17.651 3.456 -6.773 1.00 84.00 280 LYS A CA 1
ATOM 2323 C C . LYS A 1 280 ? 18.023 2.649 -5.533 1.00 84.00 280 LYS A C 1
ATOM 2325 O O . LYS A 1 280 ? 17.126 2.258 -4.791 1.00 84.00 280 LYS A O 1
ATOM 2330 N N . LEU A 1 281 ? 19.312 2.393 -5.313 1.00 84.25 281 LEU A N 1
ATOM 2331 C CA . LEU A 1 281 ? 19.806 1.561 -4.222 1.00 84.25 281 LEU A CA 1
ATOM 2332 C C . LEU A 1 281 ? 20.493 2.412 -3.158 1.00 84.25 281 LEU A C 1
ATOM 2334 O O . LEU A 1 281 ? 21.202 3.374 -3.453 1.00 84.25 281 LEU A O 1
ATOM 2338 N N . ASP A 1 282 ? 20.328 2.009 -1.905 1.00 82.31 282 ASP A N 1
ATOM 2339 C CA . ASP A 1 282 ? 21.127 2.528 -0.805 1.00 82.31 282 ASP A CA 1
ATOM 2340 C C . ASP A 1 282 ? 22.224 1.521 -0.460 1.00 82.31 282 ASP A C 1
ATOM 2342 O O . ASP A 1 282 ? 21.978 0.477 0.145 1.00 82.31 282 ASP A O 1
ATOM 2346 N N . THR A 1 283 ? 23.445 1.843 -0.874 1.00 81.62 283 THR A N 1
ATOM 2347 C CA . THR A 1 283 ? 24.637 1.022 -0.636 1.00 81.62 283 THR A CA 1
ATOM 2348 C C . THR A 1 283 ? 25.542 1.612 0.443 1.00 81.62 283 THR A C 1
ATOM 2350 O O . THR A 1 283 ? 26.688 1.194 0.583 1.00 81.62 283 THR A O 1
ATOM 2353 N N . SER A 1 284 ? 25.038 2.560 1.247 1.00 76.69 284 SER A N 1
ATOM 2354 C CA . SER A 1 284 ? 25.825 3.251 2.282 1.00 76.69 284 SER A CA 1
ATOM 2355 C C . SER A 1 284 ? 26.438 2.321 3.336 1.00 76.69 284 SER A C 1
ATOM 2357 O O . SER A 1 284 ? 27.491 2.638 3.883 1.00 76.69 284 SER A O 1
ATOM 2359 N N . ASN A 1 285 ? 25.816 1.167 3.591 1.00 74.62 285 ASN A N 1
ATOM 2360 C CA . ASN A 1 285 ? 26.275 0.184 4.577 1.00 74.62 285 ASN A CA 1
ATOM 2361 C C . ASN A 1 285 ? 27.198 -0.898 3.992 1.00 74.62 285 ASN A C 1
ATOM 2363 O O . ASN A 1 285 ? 27.541 -1.848 4.695 1.00 74.62 285 ASN A O 1
ATOM 2367 N N . TYR A 1 286 ? 27.556 -0.820 2.710 1.00 80.00 286 TYR A N 1
ATOM 2368 C CA . TYR A 1 286 ? 28.447 -1.809 2.106 1.00 80.00 286 TYR A CA 1
ATOM 2369 C C . TYR A 1 286 ? 29.917 -1.572 2.529 1.00 80.00 286 TYR A C 1
ATOM 2371 O O . TYR A 1 286 ? 30.279 -0.458 2.918 1.00 80.00 286 TYR A O 1
ATOM 2379 N N . PRO A 1 287 ? 30.795 -2.589 2.422 1.00 81.12 287 PRO A N 1
ATOM 2380 C CA . PRO A 1 287 ? 32.246 -2.436 2.598 1.00 81.12 287 PRO A CA 1
ATOM 2381 C C . PRO A 1 287 ? 32.867 -1.534 1.527 1.00 81.12 287 PRO A C 1
ATOM 2383 O O . PRO A 1 287 ? 32.553 -1.712 0.357 1.00 81.12 287 PRO A O 1
ATOM 2386 N N . THR A 1 288 ? 33.761 -0.605 1.893 1.00 78.00 288 THR A N 1
ATOM 2387 C CA . THR A 1 288 ? 34.312 0.468 1.021 1.00 78.00 288 THR A CA 1
ATOM 2388 C C . THR A 1 288 ? 34.961 0.005 -0.292 1.00 78.00 288 THR A C 1
ATOM 2390 O O . THR A 1 288 ? 35.129 0.808 -1.211 1.00 78.00 288 THR A O 1
ATOM 2393 N N . ASP A 1 289 ? 35.332 -1.267 -0.384 1.00 80.38 289 ASP A N 1
ATOM 2394 C CA . ASP A 1 289 ? 35.918 -1.952 -1.535 1.00 80.38 289 ASP A CA 1
ATOM 2395 C C . ASP A 1 289 ? 34.888 -2.655 -2.444 1.00 80.38 289 ASP A C 1
ATOM 2397 O O . ASP A 1 289 ? 35.245 -3.164 -3.506 1.00 80.38 289 ASP A O 1
ATOM 2401 N N . HIS A 1 290 ? 33.607 -2.657 -2.073 1.00 79.50 290 HIS A N 1
ATOM 2402 C CA . HIS A 1 290 ? 32.537 -3.315 -2.814 1.00 79.50 290 HIS A CA 1
ATOM 2403 C C . HIS A 1 290 ? 32.209 -2.586 -4.132 1.00 79.50 290 HIS A C 1
ATOM 2405 O O . HIS A 1 290 ? 32.068 -1.364 -4.168 1.00 79.50 290 HIS A O 1
ATOM 2411 N N . ILE A 1 291 ? 31.995 -3.342 -5.219 1.00 76.56 291 ILE A N 1
ATOM 2412 C CA . ILE A 1 291 ? 31.745 -2.811 -6.579 1.00 76.56 291 ILE A CA 1
ATOM 2413 C C . ILE A 1 291 ? 30.536 -1.860 -6.665 1.00 76.56 291 ILE A C 1
ATOM 2415 O O . ILE A 1 291 ? 30.519 -0.931 -7.466 1.00 76.56 291 ILE A O 1
ATOM 2419 N N . LEU A 1 292 ? 29.542 -2.072 -5.800 1.00 75.25 292 LEU A N 1
ATOM 2420 C CA . LEU A 1 292 ? 28.336 -1.244 -5.683 1.00 75.25 292 LEU A CA 1
ATOM 2421 C C . LEU A 1 292 ? 28.478 -0.033 -4.738 1.00 75.25 292 LEU A C 1
ATOM 2423 O O . LEU A 1 292 ? 27.478 0.607 -4.419 1.00 75.25 292 LEU A O 1
ATOM 2427 N N . ILE A 1 293 ? 29.681 0.312 -4.272 1.00 68.31 293 ILE A N 1
ATOM 2428 C CA . ILE A 1 293 ? 29.891 1.551 -3.516 1.00 68.31 293 ILE A CA 1
ATOM 2429 C C . ILE A 1 293 ? 30.266 2.700 -4.429 1.00 68.31 293 ILE A C 1
ATOM 2431 O O . ILE A 1 293 ? 31.232 2.659 -5.190 1.00 68.31 293 ILE A O 1
ATOM 2435 N N . GLN A 1 294 ? 29.535 3.800 -4.268 1.00 58.50 294 GLN A N 1
ATOM 2436 C CA . GLN A 1 294 ? 29.962 5.083 -4.794 1.00 58.50 294 GLN A CA 1
ATOM 2437 C C . GLN A 1 294 ? 31.191 5.572 -4.022 1.00 58.50 294 GLN A C 1
ATOM 2439 O O . GLN A 1 294 ? 31.096 5.909 -2.845 1.00 58.50 294 GLN A O 1
ATOM 2444 N N . LYS A 1 295 ? 32.329 5.740 -4.708 1.00 48.31 295 LYS A N 1
ATOM 2445 C CA . LYS A 1 295 ? 33.450 6.541 -4.180 1.00 48.31 295 LYS A CA 1
ATOM 2446 C C . LYS A 1 295 ? 33.123 8.038 -4.048 1.00 48.31 295 LYS A C 1
ATOM 2448 O O . LYS A 1 295 ? 33.943 8.780 -3.517 1.00 48.31 295 LYS A O 1
ATOM 2453 N N . THR A 1 296 ? 31.940 8.498 -4.467 1.00 43.66 296 THR A N 1
ATOM 2454 C CA . THR A 1 296 ? 31.550 9.911 -4.355 1.00 43.66 296 THR A CA 1
ATOM 2455 C C . THR A 1 296 ? 30.037 10.112 -4.505 1.00 43.66 296 THR A C 1
ATOM 2457 O O . THR A 1 296 ? 29.530 10.264 -5.611 1.00 43.66 296 THR A O 1
ATOM 2460 N N . LYS A 1 297 ? 29.324 10.229 -3.381 1.00 36.16 297 LYS A N 1
ATOM 2461 C CA . LYS A 1 297 ? 28.208 11.178 -3.237 1.00 36.16 297 LYS A CA 1
ATOM 2462 C C . LYS A 1 297 ? 28.682 12.228 -2.232 1.00 36.16 297 LYS A C 1
ATOM 2464 O O . LYS A 1 297 ? 28.542 12.063 -1.025 1.00 36.16 297 LYS A O 1
ATOM 2469 N N . LYS A 1 298 ? 29.369 13.262 -2.730 1.00 29.78 298 LYS A N 1
ATOM 2470 C CA . LYS A 1 298 ? 29.482 14.518 -1.980 1.00 29.78 298 LYS A CA 1
ATOM 2471 C C . LYS A 1 298 ? 28.075 15.123 -1.962 1.00 29.78 298 LYS A C 1
ATOM 2473 O O . LYS A 1 298 ? 27.462 15.185 -3.023 1.00 29.78 298 LYS A O 1
ATOM 2478 N N . LEU A 1 299 ? 27.634 15.435 -0.741 1.00 32.16 299 LEU A N 1
ATOM 2479 C CA . LEU A 1 299 ? 26.452 16.199 -0.319 1.00 32.16 299 LEU A CA 1
ATOM 2480 C C . LEU A 1 299 ? 25.742 16.997 -1.418 1.00 32.16 299 LEU A C 1
ATOM 2482 O O . LEU A 1 299 ? 26.432 17.798 -2.087 1.00 32.16 299 LEU A O 1
#

pLDDT: mean 90.48, std 10.53, range [29.78, 98.38]

InterPro domains:
  IPR004868 DNA-directed DNA polymerase, family B, mitochondria/virus [PF03175] (12-171)
  IPR043502 DNA/RNA polymerase superfamily [SSF56672] (12-273)

Organism: NCBI:txid488301

Secondary structure (DSSP, 8-state):
-----TTS--EEEEEEE-TTHHHHHHTS-EEEEEEEEE-STT--STT--TT-SEEEEEEEEEE--GGGHHHHTTS-SS-EEEEETTEEEEE--SSPEEEEEEEHHHHHHHHHTT-EEEEEEEEEEEEEE-TTHHHHHHHHHHHHH-SSHHHHHHHHHHHHHHHHHHT--GGG--EEEEE--HHHHHHHHTSTTEEEEEEEETTEEEEEE--S-----S-HHHHHHHHHHHHHHHHHIIIIIIHHHH-TTTEEEEEEETTEEEEEEE-S-HHHHHGGGGGG---TTS-TTSTT--S----

Radius of gyration: 24.48 Å; chains: 1; bounding box: 62×46×66 Å